Protein AF-R9KNW8-F1 (afdb_monomer)

Mean predicted aligned error: 4.23 Å

pLDDT: mean 93.19, std 7.4, range [57.31, 98.56]

Foldseek 3Di:
DEDALVDCVRPDPVLLVLLVVVVVPDDPVLLCQLLPFDDDDLVSLCVSCCQQQNPPDPNCPVSLVVNLVVQQVYKYWWKAKAFAQDPVCCLVFNFDFCDPVVLLVRVLVRCVVLPDDPVLNVVLSVLLVVLVCVPPVVVVHAGKGKIKRDPVQCDDPPDHGSVQNQQFHSGPSSCVSDVPPPVVSGVSRRVHGFIKMWTFMDRLNQFDPVCSSVQSVLVSSQSSCCPSPVHHRRRIDMGIGSDGGGSVGGDDIGGDDDDDDD

Secondary structure (DSSP, 8-state):
-EE-TTSGGGS-HHHHHHHHHHHTTS-HHHHHHHHTS--SSHHHHHHHHHHHH-TT-GGGHHHHHHHHHHHTT-EEEEEEEEEES-THHHHHH-B----HHHHHHHHHHHHHHHT--HHHHHHHHHHHHHHHIIIIITTTPPP-EEEES-GGGSS-TTS--GGGGGSSTTHHHHHHHHTTT-HHHHHHHHHSSEEEEEEEEEEGGGB-HHHHHHHHHHHHHHHHIIIII--------EEEESSPBPGGGEEEEEE--S----

Radius of gyration: 20.91 Å; Cα contacts (8 Å, |Δi|>4): 410; chains: 1; bounding box: 49×33×59 Å

Solvent-accessible surface area (backbone atoms only — not comparable to full-atom values): 14300 Å² total; per-residue (Å²): 89,69,28,36,60,86,44,66,87,41,53,55,67,66,59,53,46,57,50,52,60,49,62,73,66,53,53,70,69,57,52,48,60,38,54,70,54,82,75,88,49,72,64,43,49,46,64,49,40,34,95,65,58,30,68,93,37,81,88,26,47,74,57,46,54,54,50,48,63,62,44,46,73,24,29,34,41,34,35,33,52,31,26,38,80,55,72,60,56,41,68,74,62,19,48,70,31,51,40,64,72,63,42,51,50,56,43,49,56,49,40,56,73,74,63,53,51,75,65,58,46,52,51,50,53,54,41,29,50,52,41,44,40,58,61,24,64,75,62,75,43,76,44,48,33,66,37,31,41,44,78,77,50,37,67,40,90,94,50,90,35,45,46,64,28,33,42,23,43,64,32,69,48,39,43,74,42,19,50,89,80,35,45,83,72,29,50,62,34,43,77,46,57,48,32,30,32,40,33,29,53,44,52,48,63,54,41,42,75,90,48,50,50,60,51,49,39,32,55,50,43,28,52,45,22,45,72,65,65,71,40,92,50,84,53,70,51,71,54,41,20,73,54,64,43,55,34,91,33,57,73,46,80,44,80,48,85,73,84,76,87,129

Sequence (262 aa):
MLIDVADLRTIPNEIESIILANFSKLPKEIVNKIKNNNICYKNDVRCAIEDYYGPFSYLSEQFYKRLVFGMESHELVLYHATKMLSKSQVLEQGLKTNEWEAYSSLLIESLDSIGFDVQGKGEIMRLVEKEYKRKYSVASRKAQLCFFSDMGQIDQEGSAGCEQFCENIGGEIARWALKDSHPELYVPLKNKGEAFVVKFRMPFADVVDFDKETILYQFVSHYAAKYFFNFKYDIQFTSMTESDVPKENILELIPYTKEVNY

Structure (mmCIF, N/CA/C/O backbone):
data_AF-R9KNW8-F1
#
_entry.id   AF-R9KNW8-F1
#
loop_
_atom_site.group_PDB
_atom_site.id
_atom_site.type_symbol
_atom_site.label_atom_id
_atom_site.label_alt_id
_atom_site.label_comp_id
_atom_site.label_asym_id
_atom_site.label_entity_id
_atom_site.label_seq_id
_atom_site.pdbx_PDB_ins_code
_atom_site.Cartn_x
_atom_site.Cartn_y
_atom_site.Cartn_z
_atom_site.occupancy
_atom_site.B_iso_or_equiv
_atom_site.auth_seq_id
_atom_site.auth_comp_id
_atom_site.auth_asym_id
_atom_site.auth_atom_id
_atom_site.pdbx_PDB_model_num
ATOM 1 N N . MET A 1 1 ? -4.679 10.886 -14.845 1.00 88.50 1 MET A N 1
ATOM 2 C CA . MET A 1 1 ? -5.342 9.645 -15.328 1.00 88.50 1 MET A CA 1
ATOM 3 C C . MET A 1 1 ? -5.348 8.633 -14.186 1.00 88.50 1 MET A C 1
ATOM 5 O O . MET A 1 1 ? -4.508 8.776 -13.309 1.00 88.50 1 MET A O 1
ATOM 9 N N . LEU A 1 2 ? -6.277 7.672 -14.150 1.00 96.81 2 LEU A N 1
ATOM 10 C CA . LEU A 1 2 ? -6.316 6.646 -13.098 1.00 96.81 2 LEU A CA 1
ATOM 11 C C . LEU A 1 2 ? -5.530 5.403 -13.539 1.00 96.81 2 LEU A C 1
ATOM 13 O O . LEU A 1 2 ? -5.836 4.838 -14.587 1.00 96.81 2 LEU A O 1
ATOM 17 N N . ILE A 1 3 ? -4.542 5.000 -12.744 1.00 97.88 3 ILE A N 1
ATOM 18 C CA . ILE A 1 3 ? -3.655 3.860 -12.988 1.00 97.88 3 ILE A CA 1
ATOM 19 C C . ILE A 1 3 ? -4.069 2.706 -12.078 1.00 97.88 3 ILE A C 1
ATOM 21 O O . ILE A 1 3 ? -4.031 2.833 -10.858 1.00 97.88 3 ILE A O 1
ATOM 25 N N . ASP A 1 4 ? -4.408 1.566 -12.665 1.00 96.62 4 ASP A N 1
ATOM 26 C CA . ASP A 1 4 ? -4.601 0.292 -11.975 1.00 96.62 4 ASP A CA 1
ATOM 27 C C . ASP A 1 4 ? -3.483 -0.659 -12.411 1.00 96.62 4 ASP A C 1
ATOM 29 O O . ASP A 1 4 ? -3.418 -1.062 -13.571 1.00 96.62 4 ASP A O 1
ATOM 33 N N . VAL A 1 5 ? -2.570 -1.013 -11.504 1.00 94.50 5 VAL A N 1
ATOM 34 C CA . VAL A 1 5 ? -1.410 -1.849 -11.859 1.00 94.50 5 VAL A CA 1
ATOM 35 C C . VAL A 1 5 ? -1.783 -3.298 -12.184 1.00 94.50 5 VAL A C 1
ATOM 37 O O . VAL A 1 5 ? -0.974 -4.003 -12.790 1.00 94.50 5 VAL A O 1
ATOM 40 N N . ALA A 1 6 ? -3.009 -3.726 -11.859 1.00 91.75 6 ALA A N 1
ATOM 41 C CA . ALA A 1 6 ? -3.563 -4.993 -12.327 1.00 91.75 6 ALA A CA 1
ATOM 42 C C . ALA A 1 6 ? -3.996 -4.932 -13.807 1.00 91.75 6 ALA A C 1
ATOM 44 O O . ALA A 1 6 ? -4.029 -5.961 -14.485 1.00 91.75 6 ALA A O 1
ATOM 45 N N . ASP A 1 7 ? -4.277 -3.736 -14.341 1.00 94.69 7 ASP A N 1
ATOM 46 C CA . ASP A 1 7 ? -4.529 -3.489 -15.763 1.00 94.69 7 ASP A CA 1
ATOM 47 C C . ASP A 1 7 ? -3.459 -2.566 -16.358 1.00 94.69 7 ASP A C 1
ATOM 49 O O . ASP A 1 7 ? -3.614 -1.346 -16.445 1.00 94.69 7 ASP A O 1
ATOM 53 N N . LEU A 1 8 ? -2.381 -3.172 -16.856 1.00 92.44 8 LEU A N 1
ATOM 54 C CA . LEU A 1 8 ? -1.224 -2.467 -17.417 1.00 92.44 8 LEU A CA 1
ATOM 55 C C . LEU A 1 8 ? -1.569 -1.491 -18.557 1.00 92.44 8 LEU A C 1
ATOM 57 O O . LEU A 1 8 ? -0.786 -0.588 -18.835 1.00 92.44 8 LEU A O 1
ATOM 61 N N . ARG A 1 9 ? -2.734 -1.632 -19.211 1.00 94.75 9 ARG A N 1
ATOM 62 C CA . ARG A 1 9 ? -3.198 -0.701 -20.259 1.00 94.75 9 ARG A CA 1
ATOM 63 C C . ARG A 1 9 ? -3.553 0.679 -19.703 1.00 94.75 9 ARG A C 1
ATOM 65 O O . ARG A 1 9 ? -3.671 1.627 -20.471 1.00 94.75 9 ARG A O 1
ATOM 72 N N . THR A 1 10 ? -3.755 0.781 -18.391 1.00 96.62 10 THR A N 1
ATOM 73 C CA . THR A 1 10 ? -4.031 2.041 -17.691 1.00 96.62 10 THR A CA 1
ATOM 74 C C . THR A 1 10 ? -2.761 2.836 -17.384 1.00 96.62 10 THR A C 1
ATOM 76 O O . THR A 1 10 ? -2.853 4.014 -17.038 1.00 96.62 10 THR A O 1
ATOM 79 N N . ILE A 1 11 ? -1.572 2.234 -17.530 1.00 96.19 11 ILE A N 1
ATOM 80 C CA . ILE A 1 11 ? -0.304 2.939 -17.328 1.00 96.19 11 ILE A CA 1
ATOM 81 C C . ILE A 1 11 ? -0.117 3.948 -18.475 1.00 96.19 11 ILE A C 1
ATOM 83 O O . ILE A 1 11 ? -0.164 3.559 -19.643 1.00 96.19 11 ILE A O 1
ATOM 87 N N . PRO A 1 12 ? 0.109 5.243 -18.182 1.00 94.94 12 PRO A N 1
ATOM 88 C CA . PRO A 1 12 ? 0.280 6.251 -19.215 1.00 94.94 12 PRO A CA 1
ATOM 89 C C . PRO A 1 12 ? 1.477 5.954 -20.121 1.00 94.94 12 PRO A C 1
ATOM 91 O O . PRO A 1 12 ? 2.587 5.710 -19.643 1.00 94.94 12 PRO A O 1
ATOM 94 N N . ASN A 1 13 ? 1.276 6.104 -21.434 1.00 94.44 13 ASN A N 1
ATOM 95 C CA . ASN A 1 13 ? 2.338 5.954 -22.435 1.00 94.44 13 ASN A CA 1
ATOM 96 C C . ASN A 1 13 ? 3.549 6.857 -22.158 1.00 94.44 13 ASN A C 1
ATOM 98 O O . ASN A 1 13 ? 4.666 6.511 -22.535 1.00 94.44 13 ASN A O 1
ATOM 102 N N . GLU A 1 14 ? 3.358 8.021 -21.526 1.00 94.19 14 GLU A N 1
ATOM 103 C CA . GLU A 1 14 ? 4.473 8.906 -21.175 1.00 94.19 14 GLU A CA 1
ATOM 104 C C . GLU A 1 14 ? 5.422 8.255 -20.157 1.00 94.19 14 GLU A C 1
ATOM 106 O O . GLU A 1 14 ? 6.635 8.395 -20.286 1.00 94.19 14 GLU A O 1
ATOM 111 N N . ILE A 1 15 ? 4.891 7.483 -19.202 1.00 96.31 15 ILE A N 1
ATOM 112 C CA . ILE A 1 15 ? 5.673 6.801 -18.166 1.00 96.31 15 ILE A CA 1
ATOM 113 C C . ILE A 1 15 ? 6.487 5.679 -18.798 1.00 96.31 15 ILE A C 1
ATOM 115 O O . ILE A 1 15 ? 7.703 5.622 -18.614 1.00 96.31 15 ILE A O 1
ATOM 119 N N . GLU A 1 16 ? 5.844 4.847 -19.625 1.00 96.00 16 GLU A N 1
ATOM 120 C CA . GLU A 1 16 ? 6.538 3.838 -20.433 1.00 96.00 16 GLU A CA 1
ATOM 121 C C . GLU A 1 16 ? 7.629 4.490 -21.294 1.00 96.00 16 GLU A C 1
ATOM 123 O O . GLU A 1 16 ? 8.775 4.042 -21.301 1.00 96.00 16 GLU A O 1
ATOM 128 N N . SER A 1 17 ? 7.311 5.600 -21.964 1.00 96.44 17 SER A N 1
ATOM 129 C CA . SER A 1 17 ? 8.245 6.301 -22.848 1.00 96.44 17 SER A CA 1
ATOM 130 C C . SER A 1 17 ? 9.466 6.840 -22.103 1.00 96.44 17 SER A C 1
ATOM 132 O O . SER A 1 17 ? 10.580 6.717 -22.610 1.00 96.44 17 SER A O 1
ATOM 134 N N . ILE A 1 18 ? 9.296 7.410 -20.902 1.00 95.94 18 ILE A N 1
ATOM 135 C CA . ILE A 1 18 ? 10.419 7.886 -20.078 1.00 95.94 18 ILE A CA 1
ATOM 136 C C . ILE A 1 18 ? 11.346 6.718 -19.720 1.00 95.94 18 ILE A C 1
ATOM 138 O O . ILE A 1 18 ? 12.569 6.857 -19.826 1.00 95.94 18 ILE A O 1
ATOM 142 N N . ILE A 1 19 ? 10.778 5.571 -19.335 1.00 97.69 19 ILE A N 1
ATOM 143 C CA . ILE A 1 19 ? 11.533 4.375 -18.939 1.00 97.69 19 ILE A CA 1
ATOM 144 C C . ILE A 1 19 ? 12.281 3.783 -20.139 1.00 97.69 19 ILE A C 1
ATOM 146 O O . ILE A 1 19 ? 13.506 3.644 -20.103 1.00 97.69 19 ILE A O 1
ATOM 150 N N . LEU A 1 20 ? 11.579 3.501 -21.238 1.00 97.56 20 LEU A N 1
ATOM 151 C CA . LEU A 1 20 ? 12.172 2.882 -22.426 1.00 97.56 20 LEU A CA 1
ATOM 152 C C . LEU A 1 20 ? 13.220 3.783 -23.091 1.00 97.56 20 LEU A C 1
ATOM 154 O O . LEU A 1 20 ? 14.266 3.294 -23.522 1.00 97.56 20 LEU A O 1
ATOM 158 N N . ALA A 1 21 ? 12.997 5.102 -23.122 1.00 96.31 21 ALA A N 1
ATOM 159 C CA . ALA A 1 21 ? 13.983 6.055 -23.630 1.00 96.31 21 ALA A CA 1
ATOM 160 C C . ALA A 1 21 ? 15.244 6.134 -22.756 1.00 96.31 21 ALA A C 1
ATOM 162 O O . ALA A 1 21 ? 16.286 6.600 -23.224 1.00 96.31 21 ALA A O 1
ATOM 163 N N . ASN A 1 22 ? 15.166 5.730 -21.484 1.00 95.38 22 ASN A N 1
ATOM 164 C CA . ASN A 1 22 ? 16.342 5.597 -20.634 1.00 95.38 22 ASN A CA 1
ATOM 165 C C . ASN A 1 22 ? 17.089 4.291 -20.944 1.00 95.38 22 ASN A C 1
ATOM 167 O O . ASN A 1 22 ? 18.290 4.332 -21.207 1.00 95.38 22 ASN A O 1
ATOM 171 N N . PHE A 1 23 ? 16.376 3.165 -21.049 1.00 96.62 23 PHE A N 1
ATOM 172 C CA . PHE A 1 23 ? 16.968 1.875 -21.428 1.00 96.62 23 PHE A CA 1
ATOM 173 C C . PHE A 1 23 ? 17.693 1.929 -22.773 1.00 96.62 23 PHE A C 1
ATOM 175 O O . PHE A 1 23 ? 18.787 1.383 -22.913 1.00 96.62 23 PHE A O 1
ATOM 182 N N . SER A 1 24 ? 17.129 2.627 -23.763 1.00 96.12 24 SER A N 1
ATOM 183 C CA . SER A 1 24 ? 17.734 2.754 -25.093 1.00 96.12 24 SER A CA 1
ATOM 184 C C . SER A 1 24 ? 19.037 3.562 -25.109 1.00 96.12 24 SER A C 1
ATOM 186 O O . SER A 1 24 ? 19.773 3.504 -26.090 1.00 96.12 24 SER A O 1
ATOM 188 N N . LYS A 1 25 ? 19.316 4.344 -24.058 1.00 94.88 25 LYS A N 1
ATOM 189 C CA . LYS A 1 25 ? 20.544 5.146 -23.921 1.00 94.88 25 LYS A CA 1
ATOM 190 C C . LYS A 1 25 ? 21.671 4.397 -23.220 1.00 94.88 25 LYS A C 1
ATOM 192 O O . LYS A 1 25 ? 22.785 4.917 -23.165 1.00 94.88 25 LYS A O 1
ATOM 197 N N . LEU A 1 26 ? 21.406 3.205 -22.684 1.00 94.94 26 LEU A N 1
ATOM 198 C CA . LEU A 1 26 ? 22.432 2.417 -22.019 1.00 94.94 26 LEU A CA 1
ATOM 199 C C . LEU A 1 26 ? 23.546 2.026 -23.005 1.00 94.94 26 LEU A C 1
ATOM 201 O O . LEU A 1 26 ? 23.261 1.544 -24.106 1.00 94.94 26 LEU A O 1
ATOM 205 N N . PRO A 1 27 ? 24.823 2.163 -22.607 1.00 96.00 27 PRO A N 1
ATOM 206 C CA . PRO A 1 27 ? 25.943 1.600 -23.343 1.00 96.00 27 PRO A CA 1
ATOM 207 C C . PRO A 1 27 ? 25.747 0.107 -23.618 1.00 96.00 27 PRO A C 1
ATOM 209 O O . PRO A 1 27 ? 25.282 -0.644 -22.758 1.00 96.00 27 PRO A O 1
ATOM 212 N N . LYS A 1 28 ? 26.182 -0.350 -24.797 1.00 97.00 28 LYS A N 1
ATOM 213 C CA . LYS A 1 28 ? 26.069 -1.758 -25.220 1.00 97.00 28 LYS A CA 1
ATOM 214 C C . LYS A 1 28 ? 26.663 -2.733 -24.198 1.00 97.00 28 LYS A C 1
ATOM 216 O O . LYS A 1 28 ? 26.119 -3.811 -23.984 1.00 97.00 28 LYS A O 1
ATOM 221 N N . GLU A 1 29 ? 27.758 -2.347 -23.553 1.00 97.25 29 GLU A N 1
ATOM 222 C CA . GLU A 1 29 ? 28.411 -3.133 -22.503 1.00 97.25 29 GLU A CA 1
ATOM 223 C C . GLU A 1 29 ? 27.499 -3.350 -21.290 1.00 97.25 29 GLU A C 1
ATOM 225 O O . GLU A 1 29 ? 27.408 -4.469 -20.790 1.00 97.25 29 GLU A O 1
ATOM 230 N N . ILE A 1 30 ? 26.777 -2.311 -20.858 1.00 95.62 30 ILE A N 1
ATOM 231 C CA . ILE A 1 30 ? 25.811 -2.394 -19.756 1.00 95.62 30 ILE A CA 1
ATOM 232 C C . ILE A 1 30 ? 24.616 -3.254 -20.167 1.00 95.62 30 ILE A C 1
ATOM 234 O O . ILE A 1 30 ? 24.230 -4.156 -19.429 1.00 95.62 30 ILE A O 1
ATOM 238 N N . VAL A 1 31 ? 24.083 -3.048 -21.375 1.00 97.38 31 VAL A N 1
ATOM 239 C CA . VAL A 1 31 ? 22.983 -3.873 -21.901 1.00 97.38 31 VAL A CA 1
ATOM 240 C C . VAL A 1 31 ? 23.364 -5.354 -21.916 1.00 97.38 31 VAL A C 1
ATOM 242 O O . VAL A 1 31 ? 22.564 -6.192 -21.507 1.00 97.38 31 VAL A O 1
ATOM 245 N N . ASN A 1 32 ? 24.585 -5.686 -22.341 1.00 97.25 32 ASN A N 1
ATOM 246 C CA . ASN A 1 32 ? 25.076 -7.063 -22.328 1.00 97.25 32 ASN A CA 1
ATOM 247 C C . ASN A 1 32 ? 25.199 -7.612 -20.900 1.00 97.25 32 ASN A C 1
ATOM 249 O O . ASN A 1 32 ? 24.790 -8.743 -20.661 1.00 97.25 32 ASN A O 1
ATOM 253 N N . LYS A 1 33 ? 25.715 -6.823 -19.945 1.00 96.75 33 LYS A N 1
ATOM 254 C CA . LYS A 1 33 ? 25.779 -7.230 -18.531 1.00 96.75 33 LYS A CA 1
ATOM 255 C C . LYS A 1 33 ? 24.395 -7.556 -17.975 1.00 96.75 33 LYS A C 1
ATOM 257 O O . LYS A 1 33 ? 24.237 -8.614 -17.382 1.00 96.75 33 LYS A O 1
ATOM 262 N N . ILE A 1 34 ? 23.402 -6.698 -18.223 1.00 97.12 34 ILE A N 1
ATOM 263 C CA . ILE A 1 34 ? 22.014 -6.924 -17.796 1.00 97.12 34 ILE A CA 1
ATOM 264 C C . ILE A 1 34 ? 21.478 -8.213 -18.433 1.00 97.12 34 ILE A C 1
ATOM 266 O O . ILE A 1 34 ? 21.071 -9.121 -17.714 1.00 97.12 34 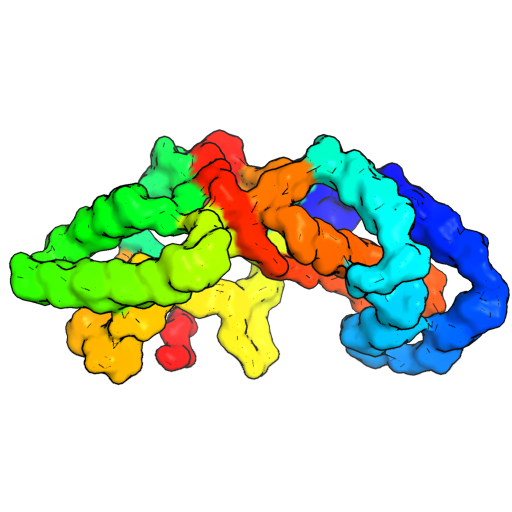ILE A O 1
ATOM 270 N N . LYS A 1 35 ? 21.547 -8.337 -19.766 1.00 97.06 35 LYS A N 1
ATOM 271 C CA . LYS A 1 35 ? 20.980 -9.471 -20.523 1.00 97.06 35 LYS A CA 1
ATOM 272 C C . LYS A 1 35 ? 21.636 -10.826 -20.248 1.00 97.06 35 LYS A C 1
ATOM 274 O O . LYS A 1 35 ? 21.006 -11.846 -20.500 1.00 97.06 35 LYS A O 1
ATOM 279 N N . ASN A 1 36 ? 22.874 -10.850 -19.757 1.00 96.69 36 ASN A N 1
ATOM 280 C CA . ASN A 1 36 ? 23.581 -12.091 -19.431 1.00 96.69 36 ASN A CA 1
ATOM 281 C C . ASN A 1 36 ? 23.119 -12.729 -18.108 1.00 96.69 36 ASN A C 1
ATOM 283 O O . ASN A 1 36 ? 23.564 -13.831 -17.788 1.00 96.69 36 ASN A O 1
ATOM 287 N N . ASN A 1 37 ? 22.252 -12.065 -17.337 1.00 96.88 37 ASN A N 1
ATOM 288 C CA . ASN A 1 37 ? 21.644 -12.661 -16.150 1.00 96.88 37 ASN A CA 1
ATOM 289 C C . ASN A 1 37 ? 20.612 -13.725 -16.544 1.00 96.88 37 ASN A C 1
ATOM 291 O O . ASN A 1 37 ? 19.822 -13.530 -17.468 1.00 96.88 37 ASN A O 1
ATOM 295 N N . ASN A 1 38 ? 20.599 -14.839 -15.813 1.00 95.00 38 ASN A N 1
ATOM 296 C CA . ASN A 1 38 ? 19.571 -15.862 -15.956 1.00 95.00 38 ASN A CA 1
ATOM 297 C C . ASN A 1 38 ? 18.380 -15.515 -15.055 1.00 95.00 38 ASN A C 1
ATOM 299 O O . ASN A 1 38 ? 18.541 -15.455 -13.838 1.00 95.00 38 ASN A O 1
ATOM 303 N N . ILE A 1 39 ? 17.210 -15.280 -15.648 1.00 97.31 39 ILE A N 1
ATOM 304 C CA . ILE A 1 39 ? 16.018 -14.825 -14.925 1.00 97.31 39 ILE A CA 1
ATOM 305 C C . ILE A 1 39 ? 15.062 -15.997 -14.711 1.00 97.31 39 ILE A C 1
ATOM 307 O O . ILE A 1 39 ? 14.469 -16.502 -15.664 1.00 97.31 39 ILE A O 1
ATOM 311 N N . CYS A 1 40 ? 14.878 -16.387 -13.451 1.00 95.19 40 CYS A N 1
ATOM 312 C CA . CYS A 1 40 ? 13.914 -17.403 -13.030 1.00 95.19 40 CYS A CA 1
ATOM 313 C C . CYS A 1 40 ? 12.783 -16.792 -12.188 1.00 95.19 40 CYS A C 1
ATOM 315 O O . CYS A 1 40 ? 11.636 -17.230 -12.270 1.00 95.19 40 CYS A O 1
ATOM 317 N N . TYR A 1 41 ? 13.096 -15.762 -11.402 1.00 94.31 41 TYR A N 1
ATOM 318 C CA . TYR A 1 41 ? 12.204 -15.120 -10.445 1.00 94.31 41 TYR A CA 1
ATOM 319 C C . TYR A 1 41 ? 12.178 -13.599 -10.632 1.00 94.31 41 TYR A C 1
ATOM 321 O O . TYR A 1 41 ? 13.113 -12.997 -11.158 1.00 94.31 41 TYR A O 1
ATOM 329 N N . LYS A 1 42 ? 11.126 -12.939 -10.123 1.00 92.19 42 LYS A N 1
ATOM 330 C CA . LYS A 1 42 ? 11.012 -11.466 -10.143 1.00 92.19 42 LYS A CA 1
ATOM 331 C C . LYS A 1 42 ? 12.233 -10.786 -9.507 1.00 92.19 42 LYS A C 1
ATOM 333 O O . LYS A 1 42 ? 12.701 -9.767 -10.006 1.00 92.19 42 LYS A O 1
ATOM 338 N N . ASN A 1 43 ? 12.774 -11.365 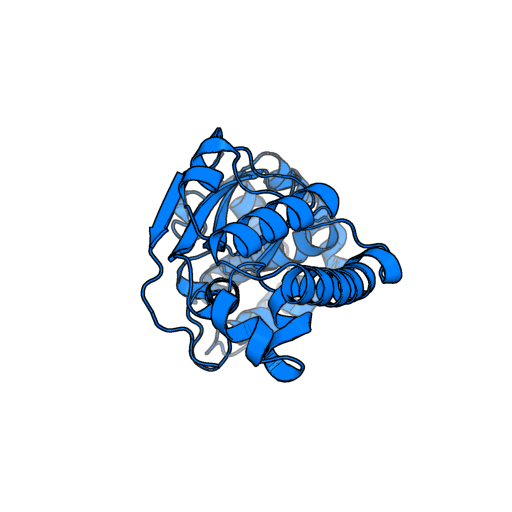-8.433 1.00 93.50 43 ASN A N 1
ATOM 339 C CA . ASN A 1 43 ? 13.938 -10.801 -7.755 1.00 93.50 43 ASN A CA 1
ATOM 340 C C . ASN A 1 43 ? 15.201 -10.804 -8.634 1.00 93.50 43 ASN A C 1
ATOM 342 O O . ASN A 1 43 ? 15.996 -9.878 -8.532 1.00 93.50 43 ASN A O 1
ATOM 346 N N . ASP A 1 44 ? 15.343 -11.764 -9.554 1.00 96.94 44 ASP A N 1
ATOM 347 C CA . ASP A 1 44 ? 16.492 -11.824 -10.466 1.00 96.94 44 ASP A CA 1
ATOM 348 C C . ASP A 1 44 ? 16.508 -10.619 -11.415 1.00 96.94 44 ASP A C 1
ATOM 350 O O . ASP A 1 44 ? 17.569 -10.067 -11.699 1.00 96.94 44 ASP A O 1
ATOM 354 N N . VAL A 1 45 ? 15.329 -10.157 -11.860 1.00 97.50 45 VAL A N 1
ATOM 355 C CA . VAL A 1 45 ? 15.214 -8.933 -12.673 1.00 97.50 45 VAL A CA 1
ATOM 356 C C . VAL A 1 45 ? 15.724 -7.731 -11.888 1.00 97.50 45 VAL A C 1
ATOM 358 O O . VAL A 1 45 ? 16.503 -6.947 -12.424 1.00 97.50 45 VAL A O 1
ATOM 361 N N . ARG A 1 46 ? 15.305 -7.597 -10.622 1.00 95.19 46 ARG A N 1
ATOM 362 C CA . ARG A 1 46 ? 15.733 -6.495 -9.752 1.00 95.19 46 ARG A CA 1
ATOM 363 C C . ARG A 1 46 ? 17.243 -6.527 -9.553 1.00 95.19 46 ARG A C 1
ATOM 365 O O . ARG A 1 46 ? 17.884 -5.516 -9.803 1.00 95.19 46 ARG A O 1
ATOM 372 N N . CYS A 1 47 ? 17.815 -7.678 -9.205 1.00 95.00 47 CYS A N 1
ATOM 373 C CA . CYS A 1 47 ? 19.264 -7.825 -9.060 1.00 95.00 47 CYS A CA 1
ATOM 374 C C . CYS A 1 47 ? 20.017 -7.485 -10.356 1.00 95.00 47 CYS A C 1
ATOM 376 O O . CYS A 1 47 ? 21.055 -6.834 -10.312 1.00 95.00 47 CYS A O 1
ATOM 378 N N . ALA A 1 48 ? 19.484 -7.866 -11.521 1.00 96.75 48 ALA A N 1
ATOM 379 C CA . ALA A 1 48 ? 20.130 -7.597 -12.803 1.00 96.75 48 ALA A CA 1
ATOM 380 C C . ALA A 1 48 ? 20.206 -6.100 -13.158 1.00 96.75 48 ALA A C 1
ATOM 382 O O . ALA A 1 48 ? 21.088 -5.705 -13.925 1.00 96.75 48 ALA A O 1
ATOM 383 N N . ILE A 1 49 ? 19.285 -5.275 -12.645 1.00 95.50 49 ILE A N 1
ATOM 384 C CA . ILE A 1 49 ? 19.198 -3.843 -12.973 1.00 95.50 49 ILE A CA 1
ATOM 385 C C . ILE A 1 49 ? 19.575 -2.910 -11.817 1.00 95.50 49 ILE A C 1
ATOM 387 O O . ILE A 1 49 ? 19.685 -1.705 -12.043 1.00 95.50 49 ILE A O 1
ATOM 391 N N . GLU A 1 50 ? 19.772 -3.437 -10.608 1.00 93.25 50 GLU A N 1
ATOM 392 C CA . GLU A 1 50 ? 19.943 -2.670 -9.367 1.00 93.25 50 GLU A CA 1
ATOM 393 C C . GLU A 1 50 ? 21.102 -1.671 -9.433 1.00 93.25 50 GLU A C 1
ATOM 395 O O . GLU A 1 50 ? 20.919 -0.503 -9.100 1.00 93.25 50 GLU A O 1
ATOM 400 N N . ASP A 1 51 ? 22.252 -2.069 -9.978 1.00 91.00 51 ASP A N 1
ATOM 401 C CA . ASP A 1 51 ? 23.419 -1.180 -10.102 1.00 91.00 51 ASP A CA 1
ATOM 402 C C . ASP A 1 51 ? 23.157 0.067 -10.973 1.00 91.00 51 ASP A C 1
ATOM 404 O O . ASP A 1 51 ? 23.862 1.073 -10.868 1.00 91.00 51 ASP A O 1
ATOM 408 N N . TYR A 1 52 ? 22.149 0.017 -11.849 1.00 91.62 52 TYR A N 1
ATOM 409 C CA . TYR A 1 52 ? 21.854 1.063 -12.836 1.00 91.62 52 TYR A CA 1
ATOM 410 C C . TYR A 1 52 ? 20.562 1.826 -12.530 1.00 91.62 52 TYR A C 1
ATOM 412 O O . TYR A 1 52 ? 20.450 3.009 -12.853 1.00 91.62 52 TYR A O 1
ATOM 420 N N . TYR A 1 53 ? 19.587 1.137 -11.939 1.00 94.12 53 TYR A N 1
ATOM 421 C CA . TYR A 1 53 ? 18.229 1.630 -11.724 1.00 94.12 53 TYR A CA 1
ATOM 422 C C . TYR A 1 53 ? 17.735 1.448 -10.292 1.00 94.12 53 TYR A C 1
ATOM 424 O O . TYR A 1 53 ? 16.592 1.803 -10.017 1.00 94.12 53 TYR A O 1
ATOM 432 N N . GLY A 1 54 ? 18.542 0.901 -9.385 1.00 89.25 54 GLY A N 1
ATOM 433 C CA . GLY A 1 54 ? 18.173 0.774 -7.982 1.00 89.25 54 GLY A CA 1
ATOM 434 C C . GLY A 1 54 ? 17.783 2.134 -7.390 1.00 89.25 54 GLY A C 1
ATOM 435 O O . GLY A 1 54 ? 18.420 3.146 -7.708 1.00 89.25 54 GLY A O 1
ATOM 436 N N . PRO A 1 55 ? 16.730 2.188 -6.555 1.00 76.75 55 PRO A N 1
ATOM 437 C CA . PRO A 1 55 ? 16.341 3.424 -5.887 1.00 76.75 55 PRO A CA 1
ATOM 438 C C . PRO A 1 55 ? 17.514 3.922 -5.031 1.00 76.75 55 PRO A C 1
ATOM 440 O O . PRO A 1 55 ? 18.314 3.121 -4.543 1.00 76.75 55 PRO A O 1
ATOM 443 N N . PHE A 1 56 ? 17.644 5.240 -4.867 1.00 70.25 56 PHE A N 1
ATOM 444 C CA . PHE A 1 56 ? 18.739 5.874 -4.109 1.00 70.25 56 PHE A CA 1
ATOM 445 C C . PHE A 1 56 ? 20.148 5.779 -4.729 1.00 70.25 56 PHE A C 1
ATOM 447 O O . PHE A 1 56 ? 21.115 6.258 -4.129 1.00 70.25 56 PHE A O 1
ATOM 454 N N . SER A 1 57 ? 20.298 5.234 -5.941 1.00 74.31 57 SER A N 1
ATOM 455 C CA . SER A 1 57 ? 21.545 5.378 -6.698 1.00 74.31 57 SER A CA 1
ATOM 456 C C . SER A 1 57 ? 21.671 6.800 -7.251 1.00 74.31 57 SER A C 1
ATOM 458 O O . SER A 1 57 ? 20.789 7.293 -7.960 1.00 74.31 57 SER A O 1
ATOM 460 N N . TYR A 1 58 ? 22.810 7.454 -6.995 1.00 72.75 58 TYR A N 1
ATOM 461 C CA . TYR A 1 58 ? 23.128 8.766 -7.579 1.00 72.75 58 TYR A CA 1
ATOM 462 C C . TYR A 1 58 ? 23.050 8.747 -9.118 1.00 72.75 58 TYR A C 1
ATOM 464 O O . TYR A 1 58 ? 22.688 9.740 -9.746 1.00 72.75 58 TYR A O 1
ATOM 472 N N . LEU A 1 59 ? 23.330 7.593 -9.737 1.00 73.81 59 LEU A N 1
ATOM 473 C CA . LEU A 1 59 ? 23.286 7.420 -11.191 1.00 73.81 59 LEU A CA 1
ATOM 474 C C . LEU A 1 59 ? 21.865 7.537 -11.764 1.00 73.81 59 LEU A C 1
ATOM 476 O O . LEU A 1 59 ? 21.705 7.922 -12.923 1.00 73.81 59 LEU A O 1
ATOM 480 N N . SER A 1 60 ? 20.837 7.243 -10.963 1.00 83.56 60 SER A N 1
ATOM 481 C CA . SER A 1 60 ? 19.432 7.261 -11.375 1.00 83.56 60 SER A CA 1
ATOM 482 C C . SER A 1 60 ? 18.634 8.448 -10.829 1.00 83.56 60 SER A C 1
ATOM 484 O O . SER A 1 60 ? 17.461 8.581 -11.169 1.00 83.56 60 SER A O 1
ATOM 486 N N . GLU A 1 61 ? 19.239 9.352 -10.051 1.00 87.12 61 GLU A N 1
ATOM 487 C CA . GLU A 1 61 ? 18.530 10.465 -9.394 1.00 87.12 61 GLU A CA 1
ATOM 488 C C . GLU A 1 61 ? 17.744 11.333 -10.398 1.00 87.12 61 GLU A C 1
ATOM 490 O O . GLU A 1 61 ? 16.547 11.572 -10.249 1.00 87.12 61 GLU A O 1
ATOM 495 N N . GLN A 1 62 ? 18.389 11.773 -11.484 1.00 90.44 62 GLN A N 1
ATOM 496 C CA . GLN A 1 62 ? 17.731 12.596 -12.512 1.00 90.44 62 GLN A CA 1
ATOM 497 C C . GLN A 1 62 ? 16.664 11.824 -13.296 1.00 90.44 62 GLN A C 1
ATOM 499 O O . GLN A 1 62 ? 15.707 12.411 -13.801 1.00 90.44 62 GLN A O 1
ATOM 504 N N . PHE A 1 63 ? 16.826 10.508 -13.422 1.00 94.06 63 PHE A N 1
ATOM 505 C CA . PHE A 1 63 ? 15.836 9.649 -14.056 1.00 94.06 63 PHE A CA 1
ATOM 506 C C . PHE A 1 63 ? 14.578 9.545 -13.190 1.00 94.06 63 PHE A C 1
ATOM 508 O O . PHE A 1 63 ? 13.481 9.797 -13.692 1.00 94.06 63 PHE A O 1
ATOM 515 N N . TYR A 1 64 ? 14.741 9.284 -11.892 1.00 94.81 64 TYR A N 1
ATOM 516 C CA . TYR A 1 64 ? 13.626 9.202 -10.958 1.00 94.81 64 TYR A CA 1
ATOM 517 C C . TYR A 1 64 ? 12.925 10.541 -10.757 1.00 94.81 64 TYR A C 1
ATOM 519 O O . TYR A 1 64 ? 11.702 10.561 -10.808 1.00 94.81 64 TYR A O 1
ATOM 527 N N . LYS A 1 65 ? 13.638 11.674 -10.691 1.00 93.50 65 LYS A N 1
ATOM 528 C CA . LYS A 1 65 ? 12.997 13.006 -10.666 1.00 93.50 65 LYS A CA 1
ATOM 529 C C . LYS A 1 65 ? 12.035 13.221 -11.835 1.00 93.50 65 LYS A C 1
ATOM 531 O O . LYS A 1 65 ? 10.943 13.750 -11.651 1.00 93.50 65 LYS A O 1
ATOM 536 N N . ARG A 1 66 ? 12.416 12.791 -13.043 1.00 94.75 66 ARG A N 1
ATOM 537 C CA . ARG A 1 66 ? 11.552 12.898 -14.231 1.00 94.75 66 ARG A CA 1
ATOM 538 C C . ARG A 1 66 ? 10.367 11.939 -14.176 1.00 94.75 66 ARG A C 1
ATOM 540 O O . ARG A 1 66 ? 9.284 12.320 -14.609 1.00 94.75 66 ARG A O 1
ATOM 547 N N . LEU A 1 67 ? 10.564 10.723 -13.666 1.00 95.50 67 LEU A N 1
ATOM 548 C CA . LEU A 1 67 ? 9.472 9.765 -13.482 1.00 95.50 67 LEU A CA 1
ATOM 549 C C . LEU A 1 67 ? 8.477 10.222 -12.418 1.00 95.50 67 LEU A C 1
ATOM 551 O O . LEU A 1 67 ? 7.280 10.156 -12.669 1.00 95.50 67 LEU A O 1
ATOM 555 N N . VAL A 1 68 ? 8.959 10.721 -11.278 1.00 95.75 68 VAL A N 1
ATOM 556 C CA . VAL A 1 68 ? 8.128 11.307 -10.218 1.00 95.75 68 VAL A CA 1
ATOM 557 C C . VAL A 1 68 ? 7.290 12.437 -10.798 1.00 95.75 68 VAL A C 1
ATOM 559 O O . VAL A 1 68 ? 6.070 12.374 -10.714 1.00 95.75 68 VAL A O 1
ATOM 562 N N . PHE A 1 69 ? 7.918 13.394 -11.486 1.00 95.06 69 PHE A N 1
ATOM 563 C CA . PHE A 1 69 ? 7.205 14.511 -12.107 1.00 95.06 69 PHE A CA 1
ATOM 564 C C . PHE A 1 69 ? 6.117 14.055 -13.095 1.00 95.06 69 PHE A C 1
ATOM 566 O O . PHE A 1 69 ? 5.021 14.608 -13.106 1.00 95.06 69 PHE A O 1
ATOM 573 N N . GLY A 1 70 ? 6.389 13.031 -13.914 1.00 94.50 70 GLY A N 1
ATOM 574 C CA . GLY A 1 70 ? 5.368 12.453 -14.797 1.00 94.50 70 GLY A CA 1
ATOM 575 C C . GLY A 1 70 ? 4.220 11.803 -14.017 1.00 94.50 70 GLY A C 1
ATOM 576 O O . GLY A 1 70 ? 3.050 11.981 -14.350 1.00 94.50 70 GLY A O 1
ATOM 577 N N . MET A 1 71 ? 4.546 11.087 -12.939 1.00 96.44 71 MET A N 1
ATOM 578 C CA . MET A 1 71 ? 3.582 10.340 -12.130 1.00 96.44 71 MET A CA 1
ATOM 579 C C . MET A 1 71 ? 2.711 11.214 -11.227 1.00 96.44 71 MET A C 1
ATOM 581 O O . MET A 1 71 ? 1.569 10.845 -10.978 1.00 96.44 71 MET A O 1
ATOM 585 N N . GLU A 1 72 ? 3.192 12.378 -10.784 1.00 95.19 72 GLU A N 1
ATOM 586 C CA . GLU A 1 72 ? 2.463 13.299 -9.892 1.00 95.19 72 GLU A CA 1
ATOM 587 C C . GLU A 1 72 ? 1.123 13.789 -10.461 1.00 95.19 72 GLU A C 1
ATOM 589 O O . GLU A 1 72 ? 0.226 14.140 -9.699 1.00 95.19 72 GLU A O 1
ATOM 594 N N . SER A 1 73 ? 0.954 13.771 -11.786 1.00 94.19 73 SER A N 1
ATOM 595 C CA . SER A 1 73 ? -0.303 14.144 -12.451 1.00 94.19 73 SER A CA 1
ATOM 596 C C . SER A 1 73 ? -1.350 13.017 -12.518 1.00 94.19 73 SER A C 1
ATOM 598 O O . SER A 1 73 ? -2.447 13.203 -13.064 1.00 94.19 73 SER A O 1
ATOM 600 N N . HIS A 1 74 ? -1.033 11.838 -11.974 1.00 97.44 74 HIS A N 1
ATOM 601 C CA . HIS A 1 74 ? -1.878 10.646 -12.032 1.00 97.44 74 HIS A CA 1
ATOM 602 C C . HIS A 1 74 ? -2.342 10.185 -10.653 1.00 97.44 74 HIS A C 1
ATOM 604 O O . HIS A 1 74 ? -1.734 10.464 -9.622 1.00 97.44 74 HIS A O 1
ATOM 610 N N . GLU A 1 75 ? -3.447 9.448 -10.659 1.00 98.00 75 GLU A N 1
ATOM 611 C CA . GLU A 1 75 ? -3.988 8.765 -9.490 1.00 98.00 75 GLU A CA 1
ATOM 612 C C . GLU A 1 75 ? -3.729 7.265 -9.616 1.00 98.00 75 GLU A C 1
ATOM 614 O O . GLU A 1 75 ? -3.684 6.722 -10.721 1.00 98.00 75 GLU A O 1
ATOM 619 N N . LEU A 1 76 ? -3.598 6.588 -8.484 1.00 98.12 76 LEU A N 1
ATOM 620 C CA . LEU A 1 76 ? -3.446 5.146 -8.380 1.00 98.12 76 LEU A CA 1
ATOM 621 C C . LEU A 1 76 ? -4.727 4.521 -7.834 1.00 98.12 76 LEU A C 1
ATOM 623 O O . LEU A 1 76 ? -5.334 5.069 -6.917 1.00 98.12 76 LEU A O 1
ATOM 627 N N . VAL A 1 77 ? -5.090 3.351 -8.346 1.00 98.38 77 VAL A N 1
ATOM 628 C CA . VAL A 1 77 ? -5.991 2.408 -7.680 1.00 98.38 77 VAL A CA 1
ATOM 629 C C . VAL A 1 77 ? -5.185 1.636 -6.643 1.00 98.38 77 VAL A C 1
ATOM 631 O O . VAL A 1 77 ? -4.159 1.041 -6.966 1.00 98.38 77 VAL A O 1
ATOM 634 N N . LEU A 1 78 ? -5.648 1.664 -5.398 1.00 98.19 78 LEU A N 1
ATOM 635 C CA . LEU A 1 78 ? -4.969 1.112 -4.233 1.00 98.19 78 LEU A CA 1
ATOM 636 C C . LEU A 1 78 ? -5.961 0.377 -3.331 1.00 98.19 78 LEU A C 1
ATOM 638 O O . LEU A 1 78 ? -7.181 0.518 -3.457 1.00 98.19 78 LEU A O 1
ATOM 642 N N . TYR A 1 79 ? -5.416 -0.394 -2.396 1.00 97.81 79 TYR A N 1
ATOM 643 C CA . TYR A 1 79 ? -6.173 -1.239 -1.488 1.00 97.81 79 TYR A CA 1
ATOM 644 C C . TYR A 1 79 ? -5.713 -1.044 -0.041 1.00 97.81 79 TYR A C 1
ATOM 646 O O . TYR A 1 79 ? -4.520 -0.928 0.236 1.00 97.81 79 TYR A O 1
ATOM 654 N N . HIS A 1 80 ? -6.662 -1.020 0.893 1.00 96.50 80 HIS A N 1
ATOM 655 C CA . HIS A 1 80 ? -6.413 -0.964 2.333 1.00 96.50 80 HIS A CA 1
ATOM 656 C C . HIS A 1 80 ? -7.205 -2.068 3.032 1.00 96.50 80 HIS A C 1
ATOM 658 O O . HIS A 1 80 ? -8.425 -2.131 2.904 1.00 96.50 80 HIS A O 1
ATOM 664 N N . ALA A 1 81 ? -6.523 -2.947 3.759 1.00 95.38 81 ALA A N 1
ATOM 665 C CA . ALA A 1 81 ? -7.149 -4.027 4.515 1.00 95.38 81 ALA A CA 1
ATOM 666 C C . ALA A 1 81 ? -7.447 -3.554 5.942 1.00 95.38 81 ALA A C 1
ATOM 668 O O . ALA A 1 81 ? -6.598 -2.928 6.573 1.00 95.38 81 ALA A O 1
ATOM 669 N N . THR A 1 82 ? -8.652 -3.831 6.442 1.00 95.06 82 THR A N 1
ATOM 670 C CA . THR A 1 82 ? -9.084 -3.380 7.769 1.00 95.06 82 THR A CA 1
ATOM 671 C C . THR A 1 82 ? -10.179 -4.268 8.355 1.00 95.06 82 THR A C 1
ATOM 673 O O . THR A 1 82 ? -10.778 -5.107 7.675 1.00 95.06 82 THR A O 1
ATOM 676 N N . LYS A 1 83 ? -10.460 -4.065 9.643 1.00 95.31 83 LYS A N 1
ATOM 677 C CA . LYS A 1 83 ? -11.565 -4.693 10.359 1.00 95.31 83 LYS A CA 1
ATOM 678 C C . LYS A 1 83 ? -12.276 -3.683 11.241 1.00 95.31 83 LYS A C 1
ATOM 680 O O . LYS A 1 83 ? -11.664 -3.030 12.083 1.00 95.31 83 LYS A O 1
ATOM 685 N N . MET A 1 84 ? -13.584 -3.567 11.044 1.00 94.75 84 MET A N 1
ATOM 686 C CA . MET A 1 84 ? -14.414 -2.557 11.703 1.00 94.75 84 MET A CA 1
ATOM 687 C C . MET A 1 84 ? -15.769 -3.144 12.092 1.00 94.75 84 MET A C 1
ATOM 689 O O . MET A 1 84 ? -16.220 -4.124 11.503 1.00 94.75 84 MET A O 1
ATOM 693 N N . LEU A 1 85 ? -16.445 -2.539 13.072 1.00 93.12 85 LEU A N 1
ATOM 694 C CA . LEU A 1 85 ? -17.806 -2.942 13.451 1.00 93.12 85 LEU A CA 1
ATOM 695 C C . LEU A 1 85 ? -18.843 -2.606 12.378 1.00 93.12 85 LEU A C 1
ATOM 697 O O . LEU A 1 85 ? -19.809 -3.345 12.221 1.00 93.12 85 LEU A O 1
ATOM 701 N N . SER A 1 86 ? -18.641 -1.508 11.646 1.00 90.44 86 SER A N 1
ATOM 702 C CA . SER A 1 86 ? -19.506 -1.113 10.540 1.00 90.44 86 SER A CA 1
ATOM 703 C C . SER A 1 86 ? -18.691 -0.596 9.364 1.00 90.44 86 SER A C 1
ATOM 705 O O . SER A 1 86 ? -17.931 0.364 9.484 1.00 90.44 86 SER A O 1
ATOM 707 N N . LYS A 1 87 ? -18.933 -1.181 8.191 1.00 91.88 87 LYS A N 1
ATOM 708 C CA . LYS A 1 87 ? -18.426 -0.692 6.902 1.00 91.88 87 LY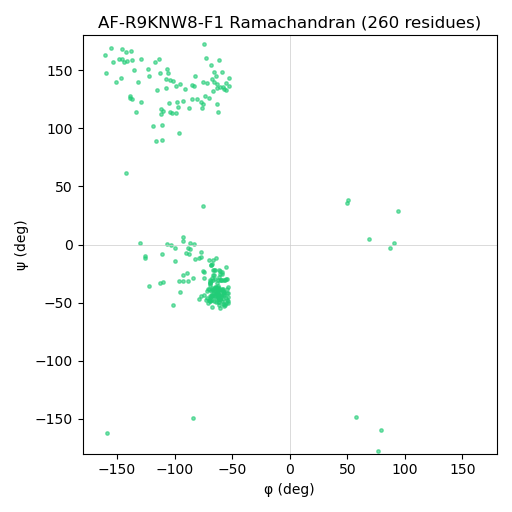S A CA 1
ATOM 709 C C . LYS A 1 87 ? -18.991 0.680 6.523 1.00 91.88 87 LYS A C 1
ATOM 711 O O . LYS A 1 87 ? -18.373 1.384 5.728 1.00 91.88 87 LYS A O 1
ATOM 716 N N . SER A 1 88 ? -20.141 1.076 7.087 1.00 90.06 88 SER A N 1
ATOM 717 C CA . SER A 1 88 ? -20.773 2.368 6.781 1.00 90.06 88 SER A CA 1
ATOM 718 C C . SER A 1 88 ? -19.874 3.549 7.138 1.00 90.06 88 SER A C 1
ATOM 720 O O . SER A 1 88 ? -19.878 4.539 6.418 1.00 90.06 88 SER A O 1
ATOM 722 N N . GLN A 1 89 ? -19.027 3.413 8.166 1.00 89.75 89 GLN A N 1
ATOM 723 C CA . GLN A 1 89 ? -18.075 4.454 8.559 1.00 89.75 89 GLN A CA 1
ATOM 724 C C . GLN A 1 89 ? -17.136 4.830 7.403 1.00 89.75 89 GLN A C 1
ATOM 726 O O . GLN A 1 89 ? -16.926 6.013 7.144 1.00 89.75 89 GLN A O 1
ATOM 731 N N . VAL A 1 90 ? -16.653 3.844 6.639 1.00 94.88 90 VAL A N 1
ATOM 732 C CA . VAL A 1 90 ? -15.799 4.091 5.464 1.00 94.88 90 VAL A CA 1
ATOM 733 C C . VAL A 1 90 ? -16.583 4.764 4.335 1.00 94.88 90 VAL A C 1
ATOM 735 O O . VAL A 1 90 ? -16.075 5.677 3.690 1.00 94.88 90 VAL A O 1
ATOM 738 N N . LEU A 1 91 ? -17.835 4.359 4.110 1.00 93.94 91 LEU A N 1
ATOM 739 C CA . LEU A 1 91 ? -18.689 4.958 3.074 1.00 93.94 91 LEU A CA 1
ATOM 740 C C . LEU A 1 91 ? -19.096 6.402 3.407 1.00 93.94 91 LEU A C 1
ATOM 742 O O . LEU A 1 91 ? -19.293 7.217 2.508 1.00 93.94 91 LEU A O 1
ATOM 746 N N . GLU A 1 92 ? -19.2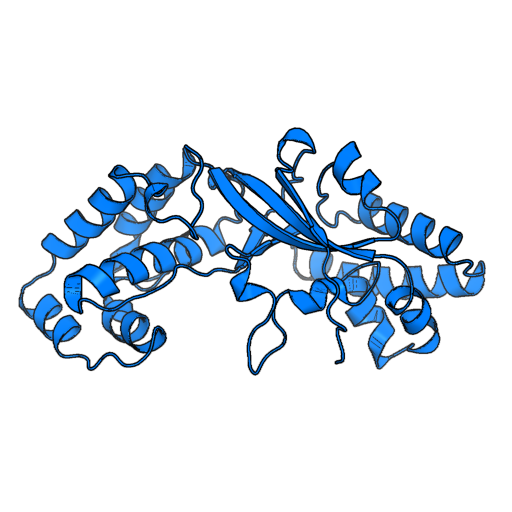35 6.728 4.689 1.00 94.31 92 GLU A N 1
ATOM 747 C CA . GLU A 1 92 ? -19.684 8.041 5.155 1.00 94.31 92 GLU A CA 1
ATOM 748 C C . GLU A 1 92 ? -18.539 9.041 5.331 1.00 94.31 92 GLU A C 1
ATOM 750 O O . GLU A 1 92 ? -18.755 10.242 5.142 1.00 94.31 92 GLU A O 1
ATOM 755 N N . GLN A 1 93 ? -17.343 8.564 5.693 1.00 93.19 93 GLN A N 1
ATOM 756 C CA . GLN A 1 93 ? -16.228 9.410 6.140 1.00 93.19 93 GLN A CA 1
ATOM 757 C C . GLN A 1 93 ? -14.927 9.202 5.350 1.00 93.19 93 GLN A C 1
ATOM 759 O O . GLN A 1 93 ? -14.011 10.019 5.477 1.00 93.19 93 GLN A O 1
ATOM 764 N N . GLY A 1 94 ? -14.846 8.154 4.526 1.00 96.25 94 GLY A N 1
ATOM 765 C CA . GLY A 1 94 ? -13.625 7.751 3.835 1.00 96.25 94 GLY A CA 1
ATOM 766 C C . GLY A 1 94 ? -12.665 6.967 4.735 1.00 96.25 94 GLY A C 1
ATOM 767 O O . GLY A 1 94 ? -13.071 6.398 5.749 1.00 96.25 94 GLY A O 1
ATOM 768 N N . LEU A 1 95 ? -11.385 6.925 4.361 1.00 96.50 95 LEU A N 1
ATOM 769 C CA . LEU A 1 95 ? -10.325 6.362 5.202 1.00 96.50 95 LEU A CA 1
ATOM 770 C C . LEU A 1 95 ? -9.588 7.483 5.922 1.00 96.50 95 LEU A C 1
ATOM 772 O O . LEU A 1 95 ? -9.230 8.496 5.322 1.00 96.50 95 LEU A O 1
ATOM 776 N N . LYS A 1 96 ? -9.330 7.270 7.208 1.00 94.56 96 LYS A N 1
ATOM 777 C CA . LYS A 1 96 ? -8.605 8.211 8.053 1.00 94.56 96 LYS A CA 1
ATOM 778 C C . LYS A 1 96 ? -7.190 7.730 8.294 1.00 94.56 96 LYS A C 1
ATOM 780 O O . LYS A 1 96 ? -6.960 6.537 8.499 1.00 94.56 96 LYS A O 1
ATOM 785 N N . THR A 1 97 ? -6.246 8.663 8.299 1.00 94.25 97 THR A N 1
ATOM 786 C CA . THR A 1 97 ? -4.949 8.401 8.916 1.00 94.25 97 THR A CA 1
ATOM 787 C C . THR A 1 97 ? -5.148 8.119 10.403 1.00 94.25 97 THR A C 1
ATOM 789 O O . THR A 1 97 ? -6.160 8.479 11.008 1.00 94.25 97 THR A O 1
ATOM 792 N N . ASN A 1 98 ? -4.177 7.450 11.018 1.00 92.19 98 ASN A N 1
ATOM 793 C CA . ASN A 1 98 ? -4.265 7.083 12.429 1.00 92.19 98 ASN A CA 1
ATOM 794 C C . ASN A 1 98 ? -4.032 8.268 13.386 1.00 92.19 98 ASN A C 1
ATOM 796 O O . ASN A 1 98 ? -3.453 8.060 14.441 1.00 92.19 98 ASN A O 1
ATOM 800 N N . GLU A 1 99 ? -4.413 9.503 13.047 1.00 94.06 99 GLU A N 1
ATOM 801 C CA . GLU A 1 99 ? -4.231 10.645 13.951 1.00 94.06 99 GLU A CA 1
ATOM 802 C C . GLU A 1 99 ? -4.888 10.368 15.307 1.00 94.06 99 GLU A C 1
ATOM 804 O O . GLU A 1 99 ? -6.021 9.885 15.369 1.00 94.06 99 GLU A O 1
ATOM 809 N N . TRP A 1 100 ? -4.162 10.644 16.398 1.00 94.88 100 TRP A N 1
ATOM 810 C CA . TRP A 1 100 ? -4.493 10.105 17.724 1.00 94.88 100 TRP A CA 1
ATOM 811 C C . TRP A 1 100 ? -5.930 10.400 18.145 1.00 94.88 100 TRP A C 1
ATOM 813 O O . TRP A 1 100 ? -6.624 9.508 18.622 1.00 94.88 100 TRP A O 1
ATOM 823 N N . GLU A 1 101 ? -6.391 11.634 17.960 1.00 93.88 101 GLU A N 1
ATOM 824 C CA . GLU A 1 101 ? -7.736 12.061 18.356 1.00 93.88 101 GLU A CA 1
ATOM 825 C C . GLU A 1 101 ? -8.828 11.284 17.606 1.00 93.88 101 GLU A C 1
ATOM 827 O O . GLU A 1 101 ? -9.759 10.770 18.229 1.00 93.88 101 GLU A O 1
ATOM 832 N N . ALA A 1 102 ? -8.687 11.124 16.288 1.00 92.62 102 ALA A N 1
ATOM 833 C CA . ALA A 1 102 ? -9.630 10.369 15.466 1.00 92.62 102 ALA A CA 1
ATOM 834 C C . ALA A 1 102 ? -9.559 8.860 15.752 1.00 92.62 102 ALA A C 1
ATOM 836 O O . ALA A 1 102 ? -10.582 8.217 15.990 1.00 92.62 102 ALA A O 1
ATOM 837 N N . TYR A 1 103 ? -8.347 8.301 15.787 1.00 95.06 103 TYR A N 1
ATOM 838 C CA . TYR A 1 103 ? -8.114 6.883 16.051 1.00 95.06 103 TYR A CA 1
ATOM 839 C C . TYR A 1 103 ? -8.618 6.467 17.441 1.00 95.06 103 TYR A C 1
ATOM 841 O O . TYR A 1 103 ? -9.323 5.465 17.576 1.00 95.06 103 TYR A O 1
ATOM 849 N N . SER A 1 104 ? -8.295 7.242 18.481 1.00 96.56 104 SER A N 1
ATOM 850 C CA . SER A 1 104 ? -8.696 6.933 19.857 1.00 96.56 104 SER A CA 1
ATOM 851 C C . SER A 1 104 ? -10.206 7.033 20.053 1.00 96.56 104 SER A C 1
ATOM 853 O O . SER A 1 104 ? -10.775 6.174 20.724 1.00 96.56 104 SER A O 1
ATOM 855 N N . SER A 1 105 ? -10.862 8.008 19.419 1.00 94.75 105 SER A N 1
ATOM 856 C CA . SER A 1 105 ? -12.321 8.148 19.454 1.00 94.75 105 SER A CA 1
ATOM 857 C C . SER A 1 105 ? -13.016 6.938 18.818 1.00 94.75 105 SER A C 1
ATOM 859 O O . SER A 1 105 ? -13.858 6.313 19.460 1.00 94.75 105 SER A O 1
ATOM 861 N N . LEU A 1 106 ? -12.597 6.524 17.615 1.00 93.12 106 LEU A N 1
ATOM 862 C CA . LEU A 1 106 ? -13.148 5.343 16.931 1.00 93.12 106 LEU A CA 1
ATOM 863 C C . LEU A 1 106 ? -12.907 4.043 17.708 1.00 93.12 106 LEU A C 1
ATOM 865 O O . LEU A 1 106 ? -13.765 3.152 17.738 1.00 93.12 106 LEU A O 1
ATOM 869 N N . LEU A 1 107 ? -11.744 3.918 18.353 1.00 96.38 107 LEU A N 1
ATOM 870 C CA . LEU A 1 107 ? -11.454 2.766 19.196 1.00 96.38 107 LEU A CA 1
ATOM 871 C C . LEU A 1 107 ? -12.346 2.756 20.443 1.00 96.38 107 LEU A C 1
ATOM 873 O O . LEU A 1 107 ? -12.903 1.712 20.761 1.00 96.38 107 LEU A O 1
ATOM 877 N N . ILE A 1 108 ? -12.542 3.897 21.110 1.00 96.88 108 ILE A N 1
ATOM 878 C CA . ILE A 1 108 ? -13.444 4.020 22.266 1.00 96.88 108 ILE A CA 1
ATOM 879 C C . ILE A 1 108 ? -14.876 3.630 21.888 1.00 96.88 108 ILE A C 1
ATOM 881 O O . ILE A 1 108 ? -15.466 2.794 22.571 1.00 96.88 108 ILE A O 1
ATOM 885 N N . GLU A 1 109 ? -15.403 4.156 20.780 1.00 94.75 109 GLU A N 1
ATOM 886 C CA . GLU A 1 109 ? -16.736 3.799 20.272 1.00 94.75 109 GLU A CA 1
ATOM 887 C C . GLU A 1 109 ? -16.860 2.295 20.004 1.00 94.75 109 GLU A C 1
ATOM 889 O O . GLU A 1 109 ? -17.877 1.664 20.317 1.00 94.75 109 GLU A O 1
ATOM 894 N N . SER A 1 110 ? -15.798 1.698 19.459 1.00 95.81 110 SER A N 1
ATOM 895 C CA . SER A 1 110 ? -15.749 0.262 19.210 1.00 95.81 110 SER A CA 1
ATOM 896 C C . SER A 1 110 ? -15.729 -0.546 20.506 1.00 95.81 110 SER A C 1
ATOM 898 O O . SER A 1 110 ? -16.444 -1.539 20.617 1.00 95.81 110 SER A O 1
ATOM 900 N N . LEU A 1 111 ? -14.946 -0.125 21.502 1.00 97.31 111 LEU A N 1
ATOM 901 C CA . LEU A 1 111 ? -14.865 -0.780 22.809 1.00 97.31 111 LEU A CA 1
ATOM 902 C C . LEU A 1 111 ? -16.202 -0.719 23.555 1.00 97.31 111 LEU A C 1
ATOM 904 O O . LEU A 1 111 ? -16.635 -1.730 24.111 1.00 97.31 111 LEU A O 1
ATOM 908 N N . ASP A 1 112 ? -16.879 0.429 23.503 1.00 96.44 112 ASP A N 1
ATOM 909 C CA . ASP A 1 112 ? -18.213 0.604 24.079 1.00 96.44 112 ASP A CA 1
ATOM 910 C C . ASP A 1 112 ? -19.236 -0.310 23.391 1.00 96.44 112 ASP A C 1
ATOM 912 O O . ASP A 1 112 ? -19.996 -1.011 24.058 1.00 96.44 112 ASP A O 1
ATOM 916 N N . SER A 1 113 ? -19.193 -0.397 22.059 1.00 95.94 113 SER A N 1
ATOM 917 C CA . SER A 1 113 ? -20.074 -1.277 21.278 1.00 95.94 113 SER A CA 1
ATOM 918 C C . SER A 1 113 ? -19.806 -2.771 21.509 1.00 95.94 113 SER A C 1
ATOM 920 O O . SER A 1 113 ? -20.719 -3.592 21.413 1.00 95.94 113 SER A O 1
ATOM 922 N N . ILE A 1 114 ? -18.559 -3.147 21.809 1.00 96.06 114 ILE A N 1
ATOM 923 C CA . ILE A 1 114 ? -18.180 -4.524 22.167 1.00 96.06 114 ILE A CA 1
ATOM 924 C C . ILE A 1 114 ? -18.628 -4.873 23.597 1.00 96.06 114 ILE A C 1
ATOM 926 O O . ILE A 1 114 ? -18.842 -6.051 23.889 1.00 96.06 114 ILE A O 1
ATOM 930 N N . GLY A 1 115 ? -18.822 -3.869 24.459 1.00 96.38 115 GLY A N 1
ATOM 931 C CA . GLY A 1 115 ? -19.280 -4.033 25.838 1.00 96.38 115 GLY A CA 1
ATOM 932 C C . GLY A 1 115 ? -18.151 -4.127 26.864 1.00 96.38 115 GLY A C 1
ATOM 933 O O . GLY A 1 115 ? -18.319 -4.793 27.885 1.00 96.38 115 GLY A O 1
ATOM 934 N N . PHE A 1 116 ? -16.999 -3.498 26.606 1.00 97.00 116 PHE A N 1
ATOM 935 C CA . PHE A 1 116 ? -15.959 -3.364 27.628 1.00 97.00 116 PHE A CA 1
ATOM 936 C C . PHE A 1 116 ? -16.439 -2.483 28.785 1.00 97.00 116 PHE A C 1
ATOM 938 O O . PHE A 1 116 ? -17.086 -1.456 28.580 1.00 97.00 116 PHE A O 1
ATOM 945 N N . ASP A 1 117 ? -16.090 -2.868 30.011 1.00 96.44 117 ASP A N 1
ATOM 946 C CA . ASP A 1 117 ? -16.333 -2.030 31.179 1.00 96.44 117 ASP A CA 1
ATOM 947 C C . ASP A 1 117 ? -15.346 -0.849 31.244 1.00 96.44 117 ASP A C 1
ATOM 949 O O . ASP A 1 117 ? -14.394 -0.729 30.465 1.00 96.44 117 ASP A O 1
ATOM 953 N N . VAL A 1 118 ? -15.581 0.061 32.193 1.00 96.38 118 VAL A N 1
ATOM 954 C CA . VAL A 1 118 ? -14.764 1.275 32.360 1.00 96.38 118 VAL A CA 1
ATOM 955 C C . VAL A 1 118 ? -13.292 0.932 32.609 1.00 96.38 118 VAL A C 1
ATOM 957 O O . VAL A 1 118 ? -12.410 1.616 32.089 1.00 96.38 118 VAL A O 1
ATOM 960 N N . GLN A 1 119 ? -13.023 -0.124 33.380 1.00 96.56 119 GLN A N 1
ATOM 961 C CA . GLN A 1 119 ? -11.665 -0.527 33.731 1.00 96.56 119 GLN A CA 1
ATOM 962 C C . GLN A 1 119 ? -10.927 -1.120 32.524 1.00 96.56 119 GLN A C 1
ATOM 964 O O . GLN A 1 119 ? -9.824 -0.676 32.210 1.00 96.56 119 GLN A O 1
ATOM 969 N N . GLY A 1 120 ? -11.539 -2.075 31.823 1.00 96.88 120 GLY A N 1
ATOM 970 C CA . GLY A 1 120 ? -10.982 -2.712 30.634 1.00 96.88 120 GLY A CA 1
ATOM 971 C C . GLY A 1 120 ? -10.761 -1.714 29.503 1.00 96.88 120 GLY A C 1
ATOM 972 O O . GLY A 1 120 ? -9.687 -1.698 28.903 1.00 96.88 120 GLY A O 1
ATOM 973 N N . LYS A 1 121 ? -11.717 -0.804 29.269 1.00 97.56 121 LYS A N 1
ATOM 974 C CA . LYS A 1 121 ? -11.545 0.290 28.304 1.00 97.56 121 LYS A CA 1
ATOM 975 C C . LYS A 1 121 ? -10.374 1.197 28.683 1.00 97.56 121 LYS A C 1
ATOM 977 O O . LYS A 1 121 ? -9.545 1.506 27.829 1.00 97.56 121 LYS A O 1
ATOM 982 N N . GLY A 1 122 ? -10.283 1.601 29.952 1.00 97.94 122 GLY A N 1
ATOM 983 C CA . GLY A 1 122 ? -9.185 2.436 30.444 1.00 97.94 122 GLY A CA 1
ATOM 984 C C . GLY A 1 122 ? -7.815 1.787 30.241 1.00 97.94 122 GLY A C 1
ATOM 985 O O . GLY A 1 122 ? -6.885 2.444 29.773 1.00 97.94 122 GLY A O 1
ATOM 986 N N . GLU A 1 123 ? -7.704 0.489 30.527 1.00 98.12 123 GLU A N 1
ATOM 987 C CA . GLU A 1 123 ? 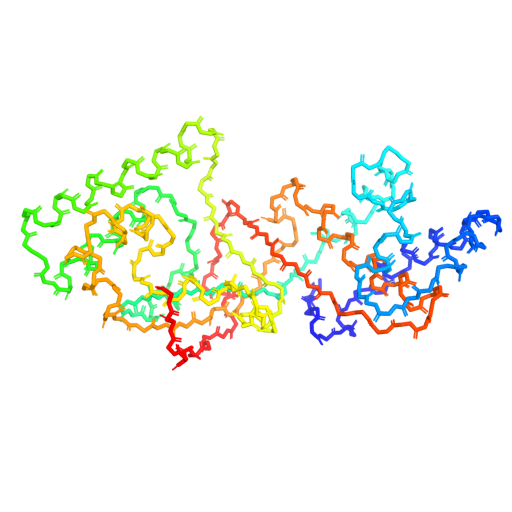-6.452 -0.250 30.364 1.00 98.12 123 GLU A CA 1
ATOM 988 C C . GLU A 1 123 ? -6.063 -0.427 28.892 1.00 98.12 123 GLU A C 1
ATOM 990 O O . GLU A 1 123 ? -4.917 -0.154 28.525 1.00 98.12 123 GLU A O 1
ATOM 995 N N . ILE A 1 124 ? -7.018 -0.784 28.024 1.00 98.44 124 ILE A N 1
ATOM 996 C CA . ILE A 1 124 ? -6.786 -0.867 26.575 1.00 98.44 124 ILE A CA 1
ATOM 997 C C . ILE A 1 124 ? -6.280 0.472 26.043 1.00 98.44 124 ILE A C 1
ATOM 999 O O . ILE A 1 124 ? -5.239 0.514 25.388 1.00 98.44 124 ILE A O 1
ATOM 1003 N N . MET A 1 125 ? -6.970 1.573 26.351 1.00 98.38 125 MET A N 1
ATOM 1004 C CA . MET A 1 125 ? -6.585 2.892 25.846 1.00 98.38 125 MET A CA 1
ATOM 1005 C C . MET A 1 125 ? -5.192 3.303 26.327 1.00 98.38 125 MET A C 1
ATOM 1007 O O . MET A 1 125 ? -4.407 3.820 25.534 1.00 98.38 125 MET A O 1
ATOM 1011 N N . ARG A 1 126 ? -4.838 3.002 27.581 1.00 98.31 126 ARG A N 1
ATOM 1012 C CA . ARG A 1 126 ? -3.502 3.266 28.135 1.00 98.31 126 ARG A CA 1
ATOM 1013 C C . ARG A 1 126 ? -2.403 2.489 27.400 1.00 98.31 126 ARG A C 1
ATOM 1015 O O . ARG A 1 126 ? -1.346 3.048 27.099 1.00 98.31 126 ARG A O 1
ATOM 1022 N N . LEU A 1 127 ? -2.624 1.201 27.130 1.00 98.31 127 LEU A N 1
ATOM 1023 C CA . LEU A 1 127 ? -1.665 0.337 26.429 1.00 98.31 127 LEU A CA 1
ATOM 1024 C C . LEU A 1 127 ? -1.511 0.746 24.959 1.00 98.31 127 LEU A C 1
ATOM 1026 O O . LEU A 1 127 ? -0.393 0.871 24.457 1.00 98.31 127 LEU A O 1
ATOM 1030 N N . VAL A 1 128 ? -2.629 1.022 24.291 1.00 98.12 128 VAL A N 1
ATOM 1031 C CA . VAL A 1 128 ? -2.663 1.457 22.894 1.00 98.12 128 VAL A CA 1
ATOM 1032 C C . VAL A 1 128 ? -2.017 2.830 22.719 1.00 98.12 128 VAL A C 1
ATOM 1034 O O . VAL A 1 128 ? -1.240 3.016 21.786 1.00 98.12 128 VAL A O 1
ATOM 1037 N N . GLU A 1 129 ? -2.257 3.779 23.626 1.00 97.31 129 GLU A N 1
ATOM 1038 C CA . GLU A 1 129 ? -1.610 5.096 23.591 1.00 97.31 129 GLU A CA 1
ATOM 1039 C C . GLU A 1 129 ? -0.088 4.987 23.731 1.00 97.31 129 GLU A C 1
ATOM 1041 O O . GLU A 1 129 ? 0.664 5.693 23.053 1.00 97.31 129 GLU A O 1
ATOM 1046 N N . LYS A 1 130 ? 0.391 4.080 24.589 1.00 96.38 130 LYS A N 1
ATOM 1047 C CA . LYS A 1 130 ? 1.825 3.823 24.745 1.00 96.38 130 LYS A CA 1
ATOM 1048 C C . LYS A 1 130 ? 2.447 3.338 23.431 1.00 96.38 130 LYS A C 1
ATOM 1050 O O . LYS A 1 130 ? 3.483 3.868 23.026 1.00 96.38 130 LYS A O 1
ATOM 1055 N N . GLU A 1 131 ? 1.818 2.376 22.754 1.00 96.19 131 GLU A N 1
ATOM 1056 C CA . GLU A 1 131 ? 2.295 1.882 21.455 1.00 96.19 131 GLU A CA 1
ATOM 1057 C C . GLU A 1 131 ? 2.180 2.932 20.346 1.00 96.19 131 GLU A C 1
ATOM 1059 O O . GLU A 1 131 ? 3.097 3.079 19.534 1.00 96.19 131 GLU A O 1
ATOM 1064 N N . TYR A 1 132 ? 1.111 3.730 20.356 1.00 95.69 132 TYR A N 1
ATOM 1065 C CA . TYR A 1 132 ? 0.948 4.862 19.450 1.00 95.69 132 TYR A CA 1
ATOM 1066 C C . TYR A 1 132 ? 2.108 5.859 19.582 1.00 95.69 132 TYR A C 1
ATOM 1068 O O . TYR A 1 132 ? 2.768 6.192 18.594 1.00 95.69 132 TYR A O 1
ATOM 1076 N N . LYS A 1 133 ? 2.423 6.283 20.814 1.00 94.31 133 LYS A N 1
ATOM 1077 C CA . LYS A 1 133 ? 3.536 7.203 21.105 1.00 94.31 133 LYS A CA 1
ATOM 1078 C C . LYS A 1 133 ? 4.887 6.610 20.714 1.00 94.31 133 LYS A C 1
ATOM 1080 O O . LYS A 1 133 ? 5.730 7.333 20.180 1.00 94.31 133 LYS A O 1
ATOM 1085 N N . ARG A 1 134 ? 5.099 5.304 20.927 1.00 92.94 134 ARG A N 1
ATOM 1086 C CA . ARG A 1 134 ? 6.312 4.604 20.471 1.00 92.94 134 ARG A CA 1
ATOM 1087 C C . ARG A 1 134 ? 6.458 4.676 18.948 1.00 92.94 134 ARG A C 1
ATOM 1089 O O . ARG A 1 134 ? 7.564 4.919 18.471 1.00 92.94 134 ARG A O 1
ATOM 1096 N N . LYS A 1 135 ? 5.374 4.463 18.191 1.00 91.00 135 LYS A N 1
ATOM 1097 C CA . LYS A 1 135 ? 5.409 4.465 16.719 1.00 91.00 135 LYS A CA 1
ATOM 1098 C C . LYS A 1 135 ? 5.567 5.867 16.131 1.00 91.00 135 LYS A C 1
ATOM 1100 O O . LYS A 1 135 ? 6.394 6.042 15.241 1.00 91.00 135 LYS A O 1
ATOM 1105 N N . TYR A 1 136 ? 4.777 6.834 16.595 1.00 89.19 136 TYR A N 1
ATOM 1106 C CA . TYR A 1 136 ? 4.664 8.144 15.947 1.00 89.19 136 TYR A CA 1
ATOM 1107 C C . TYR A 1 136 ? 5.464 9.234 16.661 1.00 89.19 136 TYR A C 1
ATOM 1109 O O . TYR A 1 136 ? 6.302 9.887 16.044 1.00 89.19 136 TYR A O 1
ATOM 1117 N N . SER A 1 137 ? 5.286 9.394 17.975 1.00 81.75 137 SER A N 1
ATOM 1118 C CA . SER A 1 137 ? 5.899 10.503 18.719 1.00 81.75 137 SER A CA 1
ATOM 1119 C C . SER A 1 137 ? 7.410 10.351 18.889 1.00 81.75 137 SER A C 1
ATOM 1121 O O . SER A 1 137 ? 8.151 11.299 18.658 1.00 81.75 137 SER A O 1
ATOM 1123 N N . VAL A 1 138 ? 7.889 9.162 19.269 1.00 74.75 138 VAL A N 1
ATOM 1124 C CA . VAL A 1 138 ? 9.332 8.922 19.476 1.00 74.75 138 VAL A CA 1
ATOM 1125 C C . VAL A 1 138 ? 10.104 8.949 18.156 1.00 74.75 138 VAL A C 1
ATOM 1127 O O . VAL A 1 138 ? 11.267 9.341 18.125 1.00 74.75 138 VAL A O 1
ATOM 1130 N N . ALA A 1 139 ? 9.459 8.553 17.060 1.00 70.56 139 ALA A N 1
ATOM 1131 C CA . ALA A 1 139 ? 10.083 8.484 15.744 1.00 70.56 139 ALA A CA 1
ATOM 1132 C C . ALA A 1 139 ? 9.895 9.761 14.904 1.00 70.56 139 ALA A C 1
ATOM 1134 O O . ALA A 1 139 ? 10.306 9.767 13.744 1.00 70.56 139 ALA A O 1
ATOM 1135 N N . SER A 1 140 ? 9.260 10.809 15.452 1.00 77.94 140 SER A N 1
ATOM 1136 C CA . SER A 1 140 ? 8.866 12.026 14.720 1.00 77.94 140 SER A CA 1
ATOM 1137 C C . SER A 1 140 ? 8.117 11.727 13.413 1.00 77.94 140 SER A C 1
ATOM 1139 O O . SER A 1 140 ? 8.296 12.413 12.408 1.00 77.94 140 SER A O 1
ATOM 1141 N N . ARG A 1 141 ? 7.299 10.668 13.414 1.00 81.88 141 ARG A N 1
ATOM 1142 C CA . ARG A 1 141 ? 6.492 10.245 12.265 1.00 81.88 141 ARG A CA 1
ATOM 1143 C C . ARG A 1 141 ? 5.093 10.829 12.395 1.00 81.88 141 ARG A C 1
ATOM 1145 O O . ARG A 1 141 ? 4.511 10.790 13.478 1.00 81.88 141 ARG A O 1
ATOM 1152 N N . LYS A 1 142 ? 4.544 11.320 11.289 1.00 89.19 142 LYS A N 1
ATOM 1153 C CA . LYS A 1 142 ? 3.129 11.699 11.203 1.00 89.19 142 LYS A CA 1
ATOM 1154 C C . LYS A 1 142 ? 2.245 10.457 11.161 1.00 89.19 142 LYS A C 1
ATOM 1156 O O . LYS A 1 142 ? 2.736 9.368 10.845 1.00 89.19 142 LYS A O 1
ATOM 1161 N N . ALA A 1 143 ? 0.960 10.609 11.480 1.00 91.44 143 ALA A N 1
ATOM 1162 C CA . ALA A 1 143 ? 0.030 9.507 11.328 1.00 91.44 143 ALA A CA 1
ATOM 1163 C C . ALA A 1 143 ? -0.114 9.120 9.857 1.00 91.44 143 ALA A C 1
ATOM 1165 O O . ALA A 1 143 ? -0.038 9.950 8.953 1.00 91.44 143 ALA A O 1
ATOM 1166 N N . GLN A 1 144 ? -0.287 7.823 9.627 1.00 92.56 144 GLN A N 1
ATOM 1167 C CA . GLN A 1 144 ? -0.220 7.246 8.294 1.00 92.56 144 GLN A CA 1
ATOM 1168 C C . GLN A 1 144 ? -1.368 6.271 8.065 1.00 92.56 144 GLN A C 1
ATOM 1170 O O . GLN A 1 144 ? -1.837 5.605 8.998 1.00 92.56 144 GLN A O 1
ATOM 1175 N N . LEU A 1 145 ? -1.776 6.174 6.803 1.00 94.75 145 LEU A N 1
ATOM 1176 C CA . LEU A 1 145 ? -2.653 5.142 6.270 1.00 94.75 145 LEU A CA 1
ATOM 1177 C C . LEU A 1 145 ? -1.839 4.254 5.321 1.00 94.75 145 LEU A C 1
ATOM 1179 O O . LEU A 1 145 ? -1.339 4.730 4.304 1.00 94.75 145 LEU A O 1
ATOM 1183 N N . CYS A 1 146 ? -1.699 2.972 5.658 1.00 94.50 146 CYS A N 1
ATOM 1184 C CA . CYS A 1 146 ? -0.980 1.998 4.834 1.00 94.50 146 CYS A CA 1
ATOM 1185 C C . CYS A 1 146 ? -1.870 1.462 3.707 1.00 94.50 146 CYS A C 1
ATOM 1187 O O . CYS A 1 146 ? -3.057 1.217 3.920 1.00 94.50 146 CYS A O 1
ATOM 1189 N N . PHE A 1 147 ? -1.289 1.196 2.542 1.00 96.31 147 PHE A N 1
ATOM 1190 C CA . PHE A 1 147 ? -1.990 0.614 1.401 1.00 96.31 147 PHE A CA 1
ATOM 1191 C C . PHE A 1 147 ? -1.092 -0.324 0.592 1.00 96.31 147 PHE A C 1
ATOM 1193 O O . PHE A 1 147 ? 0.131 -0.353 0.748 1.00 96.31 147 PHE A O 1
ATOM 1200 N N . PHE A 1 148 ? -1.713 -1.072 -0.312 1.00 96.00 148 PHE A N 1
ATOM 1201 C CA . PHE A 1 148 ? -1.055 -1.968 -1.252 1.00 96.00 148 PHE A CA 1
ATOM 1202 C C . PHE A 1 148 ? -1.663 -1.843 -2.652 1.00 96.00 148 PHE A C 1
ATOM 1204 O O . PHE A 1 148 ? -2.762 -1.318 -2.821 1.00 96.00 148 PHE A O 1
ATOM 1211 N N . SER A 1 149 ? -0.908 -2.256 -3.667 1.00 94.81 149 SER A N 1
ATOM 1212 C CA . SER A 1 149 ? -1.214 -1.946 -5.069 1.00 94.81 149 SER A CA 1
ATOM 1213 C C . SER A 1 149 ? -2.126 -2.950 -5.774 1.00 94.81 149 SER A C 1
ATOM 1215 O O . SER A 1 149 ? -2.797 -2.587 -6.734 1.00 94.81 149 SER A O 1
ATOM 1217 N N . ASP A 1 150 ? -2.168 -4.198 -5.305 1.00 91.38 150 ASP A N 1
ATOM 1218 C CA . ASP A 1 150 ? -2.888 -5.282 -5.975 1.00 91.38 150 ASP A CA 1
ATOM 1219 C C . ASP A 1 150 ? -3.473 -6.295 -4.982 1.00 91.38 150 ASP A C 1
ATOM 1221 O O . ASP A 1 150 ? -2.836 -6.648 -3.989 1.00 91.38 150 ASP A O 1
ATOM 1225 N N . MET A 1 151 ? -4.664 -6.826 -5.281 1.00 90.38 151 MET A N 1
ATOM 1226 C CA . MET A 1 151 ? -5.337 -7.819 -4.433 1.00 90.38 151 MET A CA 1
ATOM 1227 C C . MET A 1 151 ? -4.525 -9.103 -4.251 1.00 90.38 151 MET A C 1
ATOM 1229 O O . MET A 1 151 ? -4.662 -9.746 -3.217 1.00 90.38 151 MET A O 1
ATOM 1233 N N . GLY A 1 152 ? -3.630 -9.460 -5.177 1.00 87.62 152 GLY A N 1
ATOM 1234 C CA . GLY A 1 152 ? -2.706 -10.582 -5.004 1.00 87.62 152 GLY A CA 1
ATOM 1235 C C . GLY A 1 152 ? -1.704 -10.402 -3.856 1.00 87.62 152 GLY A C 1
ATOM 1236 O O . GLY A 1 152 ? -1.039 -11.361 -3.483 1.00 87.62 152 GLY A O 1
ATOM 1237 N N . GLN A 1 153 ? -1.588 -9.203 -3.273 1.00 88.38 153 GLN A N 1
ATOM 1238 C CA . GLN A 1 153 ? -0.760 -8.946 -2.089 1.00 88.38 153 GLN A CA 1
ATOM 1239 C C . GLN A 1 153 ? -1.497 -9.194 -0.767 1.00 88.38 153 GLN A C 1
ATOM 1241 O O . GLN A 1 153 ? -0.862 -9.137 0.289 1.00 88.38 153 GLN A O 1
ATOM 1246 N N . ILE A 1 154 ? -2.814 -9.447 -0.799 1.00 87.62 154 ILE A N 1
ATOM 1247 C CA . ILE A 1 154 ? -3.557 -9.708 0.433 1.00 87.62 154 ILE A CA 1
ATOM 1248 C C . ILE A 1 154 ? -3.195 -11.045 1.048 1.00 87.62 154 ILE A C 1
ATOM 1250 O O . ILE A 1 154 ? -3.093 -11.100 2.254 1.00 87.62 154 ILE A O 1
ATOM 1254 N N . ASP A 1 155 ? -2.974 -12.080 0.242 1.00 81.69 155 ASP A N 1
ATOM 1255 C CA . ASP A 1 155 ? -2.590 -13.410 0.694 1.00 81.69 155 ASP A CA 1
ATOM 1256 C C . ASP A 1 155 ? -1.216 -13.723 0.095 1.00 81.69 155 ASP A C 1
ATOM 1258 O O . ASP A 1 155 ? -1.116 -14.047 -1.089 1.00 81.69 155 ASP A O 1
ATOM 1262 N N . GLN A 1 156 ? -0.144 -13.605 0.882 1.00 70.44 156 GLN A N 1
ATOM 1263 C CA . GLN A 1 156 ? 1.186 -14.023 0.434 1.00 70.44 156 GLN A CA 1
ATOM 1264 C C . GLN A 1 156 ? 1.511 -15.420 0.959 1.00 70.44 156 GLN A C 1
ATOM 1266 O O . GLN A 1 156 ? 1.516 -15.677 2.159 1.00 70.44 156 GLN A O 1
ATOM 1271 N N . GLU A 1 157 ? 1.810 -16.346 0.050 1.00 61.12 157 GLU A N 1
ATOM 1272 C CA . GLU A 1 157 ? 2.278 -17.675 0.439 1.00 61.12 157 GLU A CA 1
ATOM 1273 C C . GLU A 1 157 ? 3.624 -17.565 1.176 1.00 61.12 157 GLU A C 1
ATOM 1275 O O . GLU A 1 157 ? 4.608 -17.066 0.631 1.00 61.12 157 GLU A O 1
ATOM 1280 N N . GLY A 1 158 ? 3.677 -18.049 2.421 1.00 57.53 158 GLY A N 1
ATOM 1281 C CA . GLY A 1 158 ? 4.913 -18.134 3.209 1.00 57.53 158 GLY A CA 1
ATOM 1282 C C . GLY A 1 158 ? 5.247 -16.921 4.091 1.00 57.53 158 GLY A C 1
ATOM 1283 O O . GLY A 1 158 ? 6.259 -16.967 4.790 1.00 57.53 158 GLY A O 1
ATOM 1284 N N . SER A 1 159 ? 4.416 -15.874 4.126 1.00 57.31 159 SER A N 1
ATOM 1285 C CA . SER A 1 159 ? 4.546 -14.748 5.069 1.00 57.31 159 SER A CA 1
ATOM 1286 C C . SER A 1 159 ? 3.200 -14.075 5.337 1.00 57.31 159 SER A C 1
ATOM 1288 O O . SER A 1 159 ? 2.314 -14.144 4.497 1.00 57.31 159 SER A O 1
ATOM 1290 N N . ALA A 1 160 ? 3.057 -13.374 6.468 1.00 60.34 160 ALA A N 1
ATOM 1291 C CA . ALA A 1 160 ? 1.887 -12.524 6.691 1.00 60.34 160 ALA A CA 1
ATOM 1292 C C . ALA A 1 160 ? 1.855 -11.407 5.632 1.00 60.34 160 ALA A C 1
ATOM 1294 O O . ALA A 1 160 ? 2.753 -10.560 5.596 1.00 60.34 160 ALA A O 1
ATOM 1295 N N . GLY A 1 161 ? 0.856 -11.432 4.756 1.00 78.25 161 GLY A N 1
ATOM 1296 C CA . GLY A 1 161 ? 0.605 -10.403 3.754 1.00 78.25 161 GLY A CA 1
ATOM 1297 C C . GLY A 1 161 ? -0.192 -9.236 4.345 1.00 78.25 161 GLY A C 1
ATOM 1298 O O . GLY A 1 161 ? -0.074 -8.893 5.530 1.00 78.25 161 GLY A O 1
ATOM 1299 N N . CYS A 1 162 ? -1.007 -8.580 3.518 1.00 87.19 162 CYS A N 1
ATOM 1300 C CA . CYS A 1 162 ? -1.861 -7.485 3.984 1.00 87.19 162 CYS A CA 1
ATOM 1301 C C . CYS A 1 162 ? -3.108 -7.962 4.757 1.00 87.19 162 CYS A C 1
ATOM 1303 O O . CYS A 1 162 ? -3.748 -7.151 5.425 1.00 87.19 162 CYS A O 1
ATOM 1305 N N . GLU A 1 163 ? -3.436 -9.256 4.756 1.00 86.12 163 GLU A N 1
ATOM 1306 C CA . GLU A 1 163 ? -4.514 -9.844 5.560 1.00 86.12 163 GLU A CA 1
ATOM 1307 C C . GLU A 1 163 ? -4.319 -9.663 7.065 1.00 86.12 163 GLU A C 1
ATOM 1309 O O . GLU A 1 163 ? -5.285 -9.662 7.826 1.00 86.12 163 GLU A O 1
ATOM 1314 N N . GLN A 1 164 ? -3.085 -9.449 7.516 1.00 87.69 164 GLN A N 1
ATOM 1315 C CA . GLN A 1 164 ? -2.796 -9.171 8.919 1.00 87.69 164 GLN A CA 1
ATOM 1316 C C . GLN A 1 164 ? -3.522 -7.918 9.447 1.00 87.69 164 GLN A C 1
ATOM 1318 O O . GLN A 1 164 ? -3.790 -7.804 10.642 1.00 87.69 164 GLN A O 1
ATOM 1323 N N . PHE A 1 165 ? -3.871 -6.976 8.564 1.00 90.25 165 PHE A N 1
ATOM 1324 C CA . PHE A 1 165 ? -4.631 -5.777 8.926 1.00 90.25 165 PHE A CA 1
ATOM 1325 C C . PHE A 1 165 ? -6.137 -6.047 9.080 1.00 90.25 165 PHE A C 1
ATOM 1327 O O . PHE A 1 165 ? -6.858 -5.230 9.646 1.00 90.25 165 PHE A O 1
ATOM 1334 N N . CYS A 1 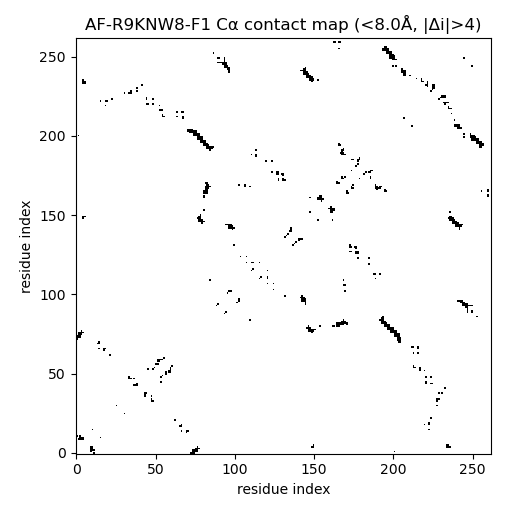166 ? -6.606 -7.222 8.653 1.00 92.94 166 CYS A N 1
ATOM 1335 C CA . CYS A 1 166 ? -7.961 -7.719 8.882 1.00 92.94 166 CYS A CA 1
ATOM 1336 C C . CYS A 1 166 ? -8.114 -8.467 10.223 1.00 92.94 166 CYS A C 1
ATOM 1338 O O . CYS A 1 166 ? -9.191 -8.990 10.509 1.00 92.94 166 CYS A O 1
ATOM 1340 N N . GLU A 1 167 ? -7.063 -8.576 11.042 1.00 93.00 167 GLU A N 1
ATOM 1341 C CA . GLU A 1 167 ? -7.062 -9.459 12.215 1.00 93.00 167 GLU A CA 1
ATOM 1342 C C . GLU A 1 167 ? -8.010 -8.969 13.328 1.00 93.00 167 GLU A C 1
ATOM 1344 O O . GLU A 1 167 ? -8.856 -9.728 13.816 1.00 93.00 167 GLU A O 1
ATOM 1349 N N . ASN A 1 168 ? -7.932 -7.685 13.691 1.00 95.50 168 ASN A N 1
ATOM 1350 C CA . ASN A 1 168 ? -8.663 -7.093 14.814 1.00 95.50 168 ASN A CA 1
ATOM 1351 C C . ASN A 1 168 ? -9.121 -5.658 14.545 1.00 95.50 168 ASN A C 1
ATOM 1353 O O . ASN A 1 168 ? -8.503 -4.914 13.784 1.00 95.50 168 ASN A O 1
ATOM 1357 N N . ILE A 1 169 ? -10.153 -5.239 15.276 1.00 95.81 169 ILE A N 1
ATOM 1358 C CA . ILE A 1 169 ? -10.515 -3.824 15.400 1.00 95.81 169 ILE A CA 1
ATOM 1359 C C . ILE A 1 169 ? -9.369 -3.061 16.085 1.00 95.81 169 ILE A C 1
ATOM 1361 O O . ILE A 1 169 ? -8.758 -3.562 17.032 1.00 95.81 169 ILE A O 1
ATOM 1365 N N . GLY A 1 170 ? -9.059 -1.858 15.593 1.00 93.88 170 GLY A N 1
ATOM 1366 C CA . GLY A 1 170 ? -7.919 -1.045 16.045 1.00 93.88 170 GLY A CA 1
ATOM 1367 C C . GLY A 1 170 ? -6.599 -1.353 15.323 1.00 93.88 170 GLY A C 1
ATOM 1368 O O . GLY A 1 170 ? -5.594 -0.684 15.558 1.00 93.88 170 GLY A O 1
ATOM 1369 N N . GLY A 1 171 ? -6.591 -2.346 14.426 1.00 93.44 171 GLY A N 1
ATOM 1370 C CA . GLY A 1 171 ? -5.477 -2.623 13.524 1.00 93.44 171 GLY A CA 1
ATOM 1371 C C . GLY A 1 171 ? -4.146 -2.894 14.232 1.00 93.44 171 GLY A C 1
ATOM 1372 O O . GLY A 1 171 ? -4.094 -3.437 15.339 1.00 93.44 171 GLY A O 1
ATOM 1373 N N . GLU A 1 172 ? -3.056 -2.509 13.565 1.00 92.88 172 GLU A N 1
ATOM 1374 C CA . GLU A 1 172 ? -1.677 -2.821 13.953 1.00 92.88 172 GLU A CA 1
ATOM 1375 C C . GLU A 1 172 ? -1.304 -2.316 15.356 1.00 92.88 172 GLU A C 1
ATOM 1377 O O . GLU A 1 172 ? -0.666 -3.047 16.111 1.00 92.88 172 GLU A O 1
ATOM 1382 N N . ILE A 1 173 ? -1.734 -1.104 15.733 1.00 95.00 173 ILE A N 1
ATOM 1383 C CA . ILE A 1 173 ? -1.379 -0.503 17.030 1.00 95.00 173 ILE A CA 1
ATOM 1384 C C . ILE A 1 173 ? -2.027 -1.276 18.178 1.00 95.00 173 ILE A C 1
ATOM 1386 O O . ILE A 1 173 ? -1.343 -1.644 19.132 1.00 95.00 173 ILE A O 1
ATOM 1390 N N . ALA A 1 174 ? -3.328 -1.572 18.075 1.00 96.44 174 ALA A N 1
ATOM 1391 C CA . ALA A 1 174 ? -4.026 -2.380 19.073 1.00 96.44 174 ALA A CA 1
ATOM 1392 C C . ALA A 1 174 ? -3.475 -3.810 19.139 1.00 96.44 174 ALA A C 1
ATOM 1394 O O . ALA A 1 174 ? -3.317 -4.366 20.226 1.00 96.44 174 ALA A O 1
ATOM 1395 N N . ARG A 1 175 ? -3.110 -4.384 17.989 1.00 95.56 175 ARG A N 1
ATOM 1396 C CA . ARG A 1 175 ? -2.498 -5.710 17.929 1.00 95.56 175 ARG A CA 1
ATOM 1397 C C . ARG A 1 175 ? -1.171 -5.761 18.677 1.00 95.56 175 ARG A C 1
ATOM 1399 O O . ARG A 1 175 ? -1.006 -6.616 19.539 1.00 95.56 175 ARG A O 1
ATOM 1406 N N . TRP A 1 176 ? -0.251 -4.843 18.388 1.00 95.62 176 TRP A N 1
ATOM 1407 C CA . TRP A 1 176 ? 1.045 -4.783 19.070 1.00 95.62 176 TRP A CA 1
ATOM 1408 C C . TRP A 1 176 ? 0.915 -4.509 20.566 1.00 95.62 176 TRP A C 1
ATOM 1410 O O . TRP A 1 176 ? 1.683 -5.049 21.356 1.00 95.62 176 TRP A O 1
ATOM 1420 N N . ALA A 1 177 ? -0.065 -3.693 20.957 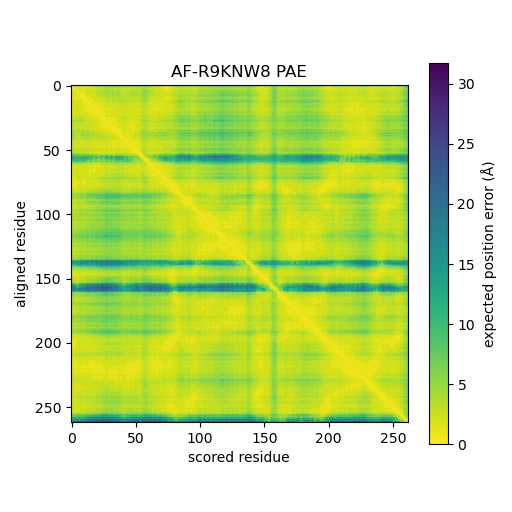1.00 97.50 177 ALA A N 1
ATOM 1421 C CA . ALA A 1 177 ? -0.287 -3.362 22.356 1.00 97.50 177 ALA A CA 1
ATOM 1422 C C . ALA A 1 177 ? -0.809 -4.551 23.174 1.00 97.50 177 ALA A C 1
ATOM 1424 O O . ALA A 1 177 ? -0.460 -4.659 24.349 1.00 97.50 177 ALA A O 1
ATOM 1425 N N . LEU A 1 178 ? -1.640 -5.416 22.577 1.00 97.94 178 LEU A N 1
ATOM 1426 C CA . LEU A 1 178 ? -2.487 -6.342 23.335 1.00 97.94 178 LEU A CA 1
ATOM 1427 C C . LEU A 1 178 ? -2.272 -7.824 23.016 1.00 97.94 178 LEU A C 1
ATOM 1429 O O . LEU A 1 178 ? -2.387 -8.633 23.928 1.00 97.94 178 LEU A O 1
ATOM 1433 N N . LYS A 1 179 ? -1.983 -8.205 21.763 1.00 95.81 179 LYS A N 1
ATOM 1434 C CA . LYS A 1 179 ? -2.088 -9.604 21.301 1.00 95.81 179 LYS A CA 1
ATOM 1435 C C . LYS A 1 179 ? -1.314 -10.592 22.177 1.00 95.81 179 LYS A C 1
ATOM 1437 O O . LYS A 1 179 ? -1.892 -11.575 22.632 1.00 95.81 179 LYS A O 1
ATOM 1442 N N . ASP A 1 180 ? -0.045 -10.295 22.441 1.00 95.38 180 ASP A N 1
ATOM 1443 C CA . ASP A 1 180 ? 0.840 -11.200 23.183 1.00 95.38 180 ASP A CA 1
ATOM 1444 C C . ASP A 1 180 ? 0.851 -10.918 24.692 1.00 95.38 180 ASP A C 1
ATOM 1446 O O . ASP A 1 180 ? 1.138 -11.804 25.493 1.00 95.38 180 ASP A O 1
ATOM 1450 N N . SER A 1 181 ? 0.567 -9.675 25.091 1.00 96.06 181 SER A N 1
ATOM 1451 C CA . SER A 1 181 ? 0.730 -9.209 26.474 1.00 96.06 181 SER A CA 1
ATOM 1452 C C . SER A 1 181 ? -0.559 -9.261 27.297 1.00 96.06 181 SER A C 1
ATOM 1454 O O . SER A 1 181 ? -0.486 -9.471 28.504 1.00 96.06 181 SER A O 1
ATOM 1456 N N . HIS A 1 182 ? -1.712 -9.073 26.651 1.00 97.50 182 HIS A N 1
ATOM 1457 C CA . HIS A 1 182 ? -3.047 -9.012 27.253 1.00 97.50 182 HIS A CA 1
ATOM 1458 C C . HIS A 1 182 ? -4.069 -9.705 26.329 1.00 97.50 182 HIS A C 1
ATOM 1460 O O . HIS A 1 182 ? -4.986 -9.056 25.799 1.00 97.50 182 HIS A O 1
ATOM 1466 N N . PRO A 1 183 ? -3.910 -11.017 26.062 1.00 96.44 183 PRO A N 1
ATOM 1467 C CA . PRO A 1 183 ? -4.777 -11.751 25.141 1.00 96.44 183 PRO A CA 1
ATOM 1468 C C . PRO A 1 183 ? -6.262 -11.673 25.531 1.00 96.44 183 PRO A C 1
ATOM 1470 O O . PRO A 1 183 ? -7.129 -11.658 24.660 1.00 96.44 183 PRO A O 1
ATOM 1473 N N . GLU A 1 184 ? -6.577 -11.554 26.820 1.00 96.81 184 GLU A N 1
ATOM 1474 C CA . GLU A 1 184 ? -7.932 -11.367 27.340 1.00 96.81 184 GLU A CA 1
ATOM 1475 C C . GLU A 1 184 ? -8.586 -10.053 26.884 1.00 96.81 184 GLU A C 1
ATOM 1477 O O . GLU A 1 184 ? -9.793 -10.023 26.645 1.00 96.81 184 GLU A O 1
ATOM 1482 N N . LEU A 1 185 ? -7.796 -8.990 26.704 1.00 97.56 185 LEU A N 1
ATOM 1483 C CA . LEU A 1 185 ? -8.252 -7.705 26.167 1.00 97.56 185 LEU A CA 1
ATOM 1484 C C . LEU A 1 185 ? -8.259 -7.705 24.631 1.00 97.56 185 LEU A C 1
ATOM 1486 O O . LEU A 1 185 ? -9.064 -7.016 24.005 1.00 97.56 185 LEU A O 1
ATOM 1490 N N . TYR A 1 186 ? -7.385 -8.499 24.013 1.00 97.56 186 TYR A N 1
ATOM 1491 C CA . TYR A 1 186 ? -7.256 -8.597 22.561 1.00 97.56 186 TYR A CA 1
ATOM 1492 C C . TYR A 1 186 ? -8.361 -9.434 21.898 1.00 97.56 186 TYR A C 1
ATOM 1494 O O . TYR A 1 186 ? -8.919 -9.039 20.872 1.00 97.56 186 TYR A O 1
ATOM 1502 N N . VAL A 1 187 ? -8.693 -10.597 22.466 1.00 96.38 187 VAL A N 1
ATOM 1503 C CA . VAL A 1 187 ? -9.624 -11.569 21.866 1.00 96.38 187 VAL A CA 1
ATOM 1504 C C . VAL A 1 187 ? -10.988 -10.956 21.503 1.00 96.38 187 VAL A C 1
ATOM 1506 O O . VAL A 1 187 ? -11.474 -11.232 20.402 1.00 96.38 187 VAL A O 1
ATOM 1509 N N . PRO A 1 188 ? -11.611 -10.087 22.325 1.00 96.38 188 PRO A N 1
ATOM 1510 C CA . PRO A 1 188 ? -12.849 -9.417 21.932 1.00 96.38 188 PRO A CA 1
ATOM 1511 C C . PRO A 1 188 ? -12.707 -8.517 20.693 1.00 96.38 188 PRO A C 1
ATOM 1513 O O . PRO A 1 188 ? -13.601 -8.514 19.849 1.00 96.38 188 PRO A O 1
ATOM 1516 N N . LEU A 1 189 ? -11.582 -7.808 20.531 1.00 96.44 189 LEU A N 1
ATOM 1517 C CA . LEU A 1 189 ? -11.296 -6.989 19.341 1.00 96.44 189 LEU A CA 1
ATOM 1518 C C . LEU A 1 189 ? -11.054 -7.846 18.090 1.00 96.44 189 LEU A C 1
ATOM 1520 O O . LEU A 1 189 ? -11.394 -7.431 16.981 1.00 96.44 189 LEU A O 1
ATOM 1524 N N . LYS A 1 190 ? -10.475 -9.041 18.261 1.00 95.25 190 LYS A N 1
ATOM 1525 C CA . LYS A 1 190 ? -10.276 -10.027 17.188 1.00 95.25 190 LYS A CA 1
ATOM 1526 C C . LYS A 1 190 ? -11.587 -10.689 16.760 1.00 95.25 190 LYS A C 1
ATOM 1528 O O . LYS A 1 190 ? -11.812 -10.890 15.572 1.00 95.25 190 LYS A O 1
ATOM 1533 N N . ASN A 1 191 ? -12.475 -11.022 17.690 1.00 94.38 191 ASN A N 1
ATOM 1534 C CA . ASN A 1 191 ? -13.664 -11.831 17.391 1.00 94.38 191 ASN A CA 1
ATOM 1535 C C . ASN A 1 191 ? -14.892 -11.016 16.953 1.00 94.38 191 ASN A C 1
ATOM 1537 O O . ASN A 1 191 ? -15.936 -11.595 16.651 1.00 94.38 191 ASN A O 1
ATOM 1541 N N . LYS A 1 192 ? -14.802 -9.684 16.945 1.00 94.00 192 LYS A N 1
ATOM 1542 C CA . LYS A 1 192 ? -15.906 -8.778 16.602 1.00 94.00 192 LYS A CA 1
ATOM 1543 C C . LYS A 1 192 ? -15.625 -8.007 15.313 1.00 94.00 192 LYS A C 1
ATOM 1545 O O . LYS A 1 192 ? -14.477 -7.853 14.906 1.00 94.00 192 LYS A O 1
ATOM 1550 N N . GLY A 1 193 ? -16.693 -7.498 14.703 1.00 93.00 193 GLY A N 1
ATOM 1551 C CA . GLY A 1 193 ? -16.638 -6.732 13.460 1.00 93.00 193 GLY A CA 1
ATOM 1552 C C . GLY A 1 193 ? -16.437 -7.588 12.213 1.00 93.00 193 GLY A C 1
ATOM 1553 O O . GLY A 1 193 ? -16.373 -8.815 12.267 1.00 93.00 193 GLY A O 1
ATOM 1554 N N .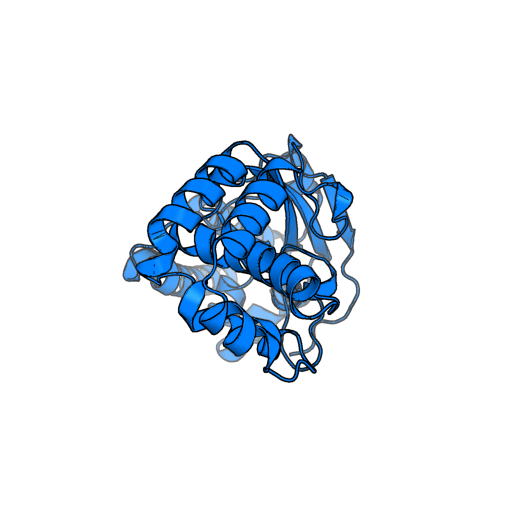 GLU A 1 194 ? -16.340 -6.9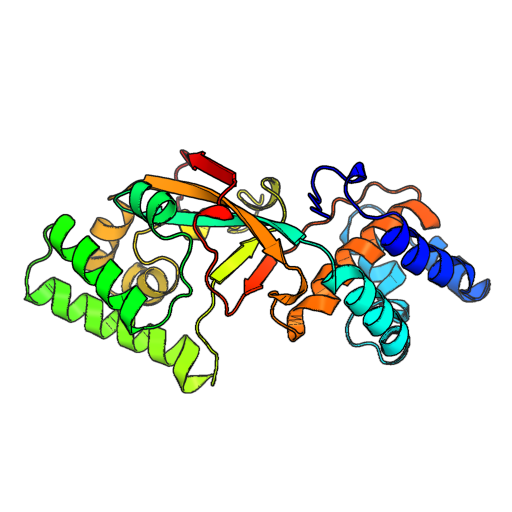10 11.079 1.00 93.81 194 GLU A N 1
ATOM 1555 C CA . GLU A 1 194 ? -16.186 -7.505 9.759 1.00 93.81 194 GLU A CA 1
ATOM 1556 C C . GLU A 1 194 ? -14.834 -7.115 9.171 1.00 93.81 194 GLU A C 1
ATOM 1558 O O . GLU A 1 194 ? -14.461 -5.941 9.184 1.00 93.81 194 GLU A O 1
ATOM 1563 N N . ALA A 1 195 ? -14.115 -8.100 8.636 1.00 95.06 195 ALA A N 1
ATOM 1564 C CA . ALA A 1 195 ? -12.905 -7.881 7.857 1.00 95.06 195 ALA A CA 1
ATOM 1565 C C . ALA A 1 195 ? -13.257 -7.562 6.398 1.00 95.06 195 ALA A C 1
ATOM 1567 O O . ALA A 1 195 ? -14.135 -8.194 5.795 1.00 95.06 195 ALA A O 1
ATOM 1568 N N . PHE A 1 196 ? -12.581 -6.575 5.821 1.00 95.94 196 PHE A N 1
ATOM 1569 C CA . PHE A 1 196 ? -12.763 -6.194 4.426 1.00 95.94 196 PHE A CA 1
ATOM 1570 C C . PHE A 1 196 ? -11.577 -5.399 3.893 1.00 95.94 196 PHE A C 1
ATOM 1572 O O . PHE A 1 196 ? -10.763 -4.854 4.636 1.00 95.94 196 PHE A O 1
ATOM 1579 N N . VAL A 1 197 ? -11.512 -5.329 2.570 1.00 97.00 197 VAL A N 1
ATOM 1580 C CA . VAL A 1 197 ? -10.564 -4.507 1.831 1.00 97.00 197 VAL A CA 1
ATOM 1581 C C . VAL A 1 197 ? -11.306 -3.341 1.219 1.00 97.00 197 VAL A C 1
ATOM 1583 O O . VAL A 1 197 ? -12.372 -3.497 0.627 1.00 97.00 197 VAL A O 1
ATOM 1586 N N . VAL A 1 198 ? -10.723 -2.165 1.345 1.00 98.06 198 VAL A N 1
ATOM 1587 C CA . VAL A 1 198 ? -11.202 -0.938 0.734 1.00 98.06 198 VAL A CA 1
ATOM 1588 C C . VAL A 1 198 ? -10.390 -0.710 -0.525 1.00 98.06 198 VAL A C 1
ATOM 1590 O O . VAL A 1 198 ? -9.190 -0.467 -0.433 1.00 98.06 198 VAL A O 1
ATOM 1593 N N . LYS A 1 199 ? -11.027 -0.805 -1.692 1.00 98.25 199 LYS A N 1
ATOM 1594 C CA . LYS A 1 199 ? -10.453 -0.365 -2.964 1.00 98.25 199 LYS A CA 1
ATOM 1595 C C . LYS A 1 199 ? -10.722 1.127 -3.101 1.00 98.25 199 LYS A C 1
ATOM 1597 O O . LYS A 1 199 ? -11.874 1.554 -3.012 1.00 98.25 199 LYS A O 1
ATOM 1602 N N . PHE A 1 200 ? -9.689 1.923 -3.322 1.00 98.56 200 PHE A N 1
ATOM 1603 C CA . PHE A 1 200 ? -9.803 3.374 -3.416 1.00 98.56 200 PHE A CA 1
ATOM 1604 C C . PHE A 1 200 ? -8.872 3.938 -4.486 1.00 98.56 200 PHE A C 1
ATOM 1606 O O . PHE A 1 200 ? -7.974 3.248 -4.966 1.00 98.56 200 PHE A O 1
ATOM 1613 N N . ARG A 1 201 ? -9.100 5.193 -4.874 1.00 98.19 201 ARG A N 1
ATOM 1614 C CA . ARG A 1 201 ? -8.157 5.963 -5.693 1.00 98.19 201 ARG A CA 1
ATOM 1615 C C . ARG A 1 201 ? -7.439 7.022 -4.866 1.00 98.19 201 ARG A C 1
ATOM 1617 O O . ARG A 1 201 ? -8.025 7.584 -3.942 1.00 98.19 201 ARG A O 1
ATOM 1624 N N . MET A 1 202 ? -6.194 7.321 -5.211 1.00 98.00 202 MET A N 1
ATOM 1625 C CA . MET A 1 202 ? -5.422 8.377 -4.556 1.00 98.00 202 MET A CA 1
ATOM 1626 C C . MET A 1 202 ? -4.403 8.990 -5.521 1.00 98.00 202 MET A C 1
ATOM 1628 O O . MET A 1 202 ? -3.767 8.236 -6.260 1.00 98.00 202 MET A O 1
ATOM 1632 N N . PRO A 1 203 ? -4.197 10.317 -5.517 1.00 97.75 203 PRO A N 1
ATOM 1633 C CA . PRO A 1 203 ? -3.093 10.942 -6.239 1.00 97.75 203 PRO A CA 1
ATOM 1634 C C . PRO A 1 203 ? -1.742 10.311 -5.884 1.00 97.75 203 PRO A C 1
ATOM 1636 O O . PRO A 1 203 ? -1.435 10.099 -4.712 1.00 97.75 203 PRO A O 1
ATOM 1639 N N . PHE A 1 204 ? -0.889 10.060 -6.881 1.00 97.81 204 PHE A N 1
ATOM 1640 C CA . PHE A 1 204 ? 0.492 9.628 -6.625 1.00 97.81 204 PHE A CA 1
ATOM 1641 C C . PHE A 1 204 ? 1.269 10.670 -5.808 1.00 97.81 204 PHE A C 1
ATOM 1643 O O . PHE A 1 204 ? 2.149 10.324 -5.020 1.00 97.81 204 PHE A O 1
ATOM 1650 N N . ALA A 1 205 ? 0.920 11.949 -5.970 1.00 97.00 205 ALA A N 1
ATOM 1651 C CA . ALA A 1 205 ? 1.491 13.050 -5.205 1.00 97.00 205 ALA A CA 1
ATOM 1652 C C . ALA A 1 205 ? 1.336 12.873 -3.681 1.00 97.00 205 ALA A C 1
ATOM 1654 O O . ALA A 1 205 ? 2.233 13.297 -2.952 1.00 97.00 205 ALA A O 1
ATOM 1655 N N . ASP A 1 206 ? 0.271 12.195 -3.231 1.00 97.06 206 ASP A N 1
ATOM 1656 C CA . ASP A 1 206 ? -0.068 12.002 -1.812 1.00 97.06 206 ASP A CA 1
ATOM 1657 C C . ASP A 1 206 ? 0.628 10.784 -1.177 1.00 97.06 206 ASP A C 1
ATOM 1659 O O . ASP A 1 206 ? 0.489 10.536 0.025 1.00 97.06 206 ASP A O 1
ATOM 1663 N N . VAL A 1 207 ? 1.384 10.006 -1.956 1.00 97.12 207 VAL A N 1
ATOM 1664 C CA . VAL A 1 207 ? 2.282 8.973 -1.423 1.00 97.12 207 VAL A CA 1
ATOM 1665 C C . VAL A 1 207 ? 3.425 9.647 -0.661 1.00 97.12 207 VAL A C 1
ATOM 1667 O O . VAL A 1 207 ? 3.938 10.676 -1.099 1.00 97.12 207 VAL A O 1
ATOM 1670 N N . VAL A 1 208 ? 3.876 9.060 0.451 1.00 94.62 208 VAL A N 1
ATOM 1671 C CA . VAL A 1 208 ? 5.051 9.573 1.176 1.00 94.62 208 VAL A CA 1
ATOM 1672 C C . VAL A 1 208 ? 6.297 9.643 0.287 1.00 94.62 208 VAL A C 1
ATOM 1674 O O . VAL A 1 208 ? 6.636 8.696 -0.425 1.00 94.62 208 VAL A O 1
ATOM 1677 N N . ASP A 1 209 ? 7.013 10.767 0.351 1.00 92.19 209 ASP A N 1
ATOM 1678 C CA . ASP A 1 209 ? 8.096 11.074 -0.594 1.00 92.19 209 ASP A CA 1
ATOM 1679 C C . ASP A 1 209 ? 9.208 10.019 -0.621 1.00 92.19 209 ASP A C 1
ATOM 1681 O O . ASP A 1 209 ? 9.715 9.683 -1.690 1.00 92.19 209 ASP A O 1
ATOM 1685 N N . PHE A 1 210 ? 9.562 9.458 0.539 1.00 89.62 210 PHE A N 1
ATOM 1686 C CA . PHE A 1 210 ? 10.642 8.474 0.647 1.00 89.62 210 PHE A CA 1
ATOM 1687 C C . PHE A 1 210 ? 10.322 7.124 -0.022 1.00 89.62 210 PHE A C 1
ATOM 1689 O O . PHE A 1 210 ? 11.248 6.367 -0.308 1.00 89.62 210 PHE A O 1
ATOM 1696 N N . ASP A 1 211 ? 9.048 6.830 -0.307 1.00 92.94 211 ASP A N 1
ATOM 1697 C CA . ASP A 1 211 ? 8.633 5.594 -0.984 1.00 92.94 211 ASP A CA 1
ATOM 1698 C C . ASP A 1 211 ? 8.370 5.783 -2.481 1.00 92.94 211 ASP A C 1
ATOM 1700 O O . ASP A 1 211 ? 8.303 4.790 -3.210 1.00 92.94 211 ASP A O 1
ATOM 1704 N N . LYS A 1 212 ? 8.246 7.025 -2.975 1.00 95.44 212 LYS A N 1
ATOM 1705 C CA . LYS A 1 212 ? 7.922 7.294 -4.388 1.00 95.44 212 LYS A CA 1
ATOM 1706 C C . LYS A 1 212 ? 8.895 6.586 -5.331 1.00 95.44 212 LYS A C 1
ATOM 1708 O O . LYS A 1 212 ? 8.457 5.877 -6.233 1.00 95.44 212 LYS A O 1
ATOM 1713 N N . GLU A 1 213 ? 10.205 6.699 -5.107 1.00 94.94 213 GLU A N 1
ATOM 1714 C CA . GLU A 1 213 ? 11.204 6.015 -5.946 1.00 94.94 213 GLU A CA 1
ATOM 1715 C C . GLU A 1 213 ? 11.111 4.488 -5.850 1.00 94.94 213 GLU A C 1
ATOM 1717 O O . GLU A 1 213 ? 11.214 3.801 -6.865 1.00 94.94 213 GLU A O 1
ATOM 1722 N N . THR A 1 214 ? 10.847 3.948 -4.659 1.00 94.12 214 THR A N 1
ATOM 1723 C CA . THR A 1 214 ? 10.669 2.505 -4.444 1.00 94.12 214 THR A CA 1
ATOM 1724 C C . THR A 1 214 ? 9.464 1.963 -5.215 1.00 94.12 214 THR A C 1
ATOM 1726 O O . THR A 1 214 ? 9.551 0.893 -5.823 1.00 94.12 214 THR A O 1
ATOM 1729 N N . ILE A 1 215 ? 8.353 2.707 -5.247 1.00 96.19 215 ILE A N 1
ATOM 1730 C CA . ILE A 1 215 ? 7.182 2.373 -6.070 1.00 96.19 215 ILE A CA 1
ATOM 1731 C C . ILE A 1 215 ? 7.552 2.425 -7.551 1.00 96.19 215 ILE A C 1
ATOM 1733 O O . ILE A 1 215 ? 7.303 1.469 -8.286 1.00 96.19 215 ILE A O 1
ATOM 1737 N N . LEU A 1 216 ? 8.189 3.508 -8.002 1.00 97.19 216 LEU A N 1
ATOM 1738 C CA . LEU A 1 216 ? 8.580 3.671 -9.404 1.00 97.19 216 LEU A CA 1
ATOM 1739 C C . LEU A 1 216 ? 9.571 2.603 -9.858 1.00 97.19 216 LEU A C 1
ATOM 1741 O O . LEU A 1 216 ? 9.514 2.170 -11.007 1.00 97.19 216 LEU A O 1
ATOM 1745 N N . TYR A 1 217 ? 10.418 2.103 -8.962 1.00 96.69 217 TYR A N 1
ATOM 1746 C CA . TYR A 1 217 ? 11.309 0.995 -9.267 1.00 96.69 217 TYR A CA 1
ATOM 1747 C C . TYR A 1 217 ? 10.550 -0.284 -9.647 1.00 96.69 217 TYR A C 1
ATOM 1749 O O . TYR A 1 217 ? 11.047 -1.059 -10.464 1.00 96.69 217 TYR A O 1
ATOM 1757 N N . GLN A 1 218 ? 9.321 -0.497 -9.158 1.00 96.94 218 GLN A N 1
ATOM 1758 C CA . GLN A 1 218 ? 8.480 -1.608 -9.624 1.00 96.94 218 GLN A CA 1
ATOM 1759 C C . GLN A 1 218 ? 8.040 -1.424 -11.080 1.00 96.94 218 GLN A C 1
ATOM 1761 O O . GLN A 1 218 ? 8.071 -2.384 -11.848 1.00 96.94 218 GLN A O 1
ATOM 1766 N N . PHE A 1 219 ? 7.705 -0.197 -11.490 1.00 97.94 219 PHE A N 1
ATOM 1767 C CA . PHE A 1 219 ? 7.407 0.117 -12.892 1.00 97.94 219 PHE A CA 1
ATOM 1768 C C . PHE A 1 219 ? 8.650 -0.088 -13.763 1.00 97.94 219 PHE A C 1
ATOM 1770 O O . PHE A 1 219 ? 8.585 -0.745 -14.801 1.00 97.94 219 PHE A O 1
ATOM 1777 N N . VAL A 1 220 ? 9.806 0.411 -13.321 1.00 97.94 220 VAL A N 1
ATOM 1778 C CA . VAL A 1 220 ? 11.081 0.223 -14.028 1.00 97.94 220 VAL A CA 1
ATOM 1779 C C . VAL A 1 220 ? 11.417 -1.263 -14.158 1.00 97.94 220 VAL A C 1
ATOM 1781 O O . VAL A 1 220 ? 11.748 -1.714 -15.252 1.00 97.94 220 VAL A O 1
ATOM 1784 N N . SER A 1 221 ? 11.257 -2.041 -13.086 1.00 98.00 221 SER A N 1
ATOM 1785 C CA . SER A 1 221 ? 11.485 -3.492 -13.079 1.00 98.00 221 SER A CA 1
ATOM 1786 C C . SER A 1 221 ? 10.540 -4.222 -14.032 1.00 98.00 221 SER A C 1
ATOM 1788 O O . SER A 1 221 ? 10.983 -5.088 -14.786 1.00 98.00 221 SER A O 1
ATOM 1790 N N . HIS A 1 222 ? 9.263 -3.830 -14.071 1.00 97.94 222 HIS A N 1
ATOM 1791 C CA . HIS A 1 222 ? 8.287 -4.365 -15.019 1.00 97.94 222 HIS A CA 1
ATOM 1792 C C . HIS A 1 222 ? 8.731 -4.167 -16.473 1.00 97.94 222 HIS A C 1
ATOM 1794 O O . HIS A 1 222 ? 8.814 -5.123 -17.249 1.00 97.94 222 HIS A O 1
ATOM 1800 N N . TYR A 1 223 ? 9.069 -2.932 -16.847 1.00 98.31 223 TYR A N 1
ATOM 1801 C CA . TYR A 1 223 ? 9.497 -2.642 -18.213 1.00 98.31 223 TYR A CA 1
ATOM 1802 C C . TYR A 1 223 ? 10.868 -3.243 -18.530 1.00 98.31 223 TYR A C 1
ATOM 1804 O O . TYR A 1 223 ? 11.090 -3.664 -19.664 1.00 98.31 223 TYR A O 1
ATOM 1812 N N . ALA A 1 224 ? 11.775 -3.342 -17.556 1.00 98.19 224 ALA A N 1
ATOM 1813 C CA . ALA A 1 224 ? 13.064 -4.001 -17.728 1.00 98.19 224 ALA A CA 1
ATOM 1814 C C . ALA A 1 224 ? 12.897 -5.503 -18.001 1.00 98.19 224 ALA A C 1
ATOM 1816 O O . ALA A 1 224 ? 13.518 -6.027 -18.927 1.00 98.19 224 ALA A O 1
ATOM 1817 N N . ALA A 1 225 ? 12.016 -6.178 -17.255 1.00 98.31 225 ALA A N 1
ATOM 1818 C CA . ALA A 1 225 ? 11.676 -7.583 -17.464 1.00 98.31 225 ALA A CA 1
ATOM 1819 C C . ALA A 1 225 ? 11.223 -7.840 -18.908 1.00 98.31 225 ALA A C 1
ATOM 1821 O O . ALA A 1 225 ? 11.744 -8.729 -19.586 1.00 98.31 225 ALA A O 1
ATOM 1822 N N . LYS A 1 226 ? 10.311 -6.999 -19.409 1.00 97.06 226 LYS A N 1
ATOM 1823 C CA . LYS A 1 226 ? 9.810 -7.063 -20.787 1.00 97.06 226 LYS A CA 1
ATOM 1824 C C . LYS A 1 226 ? 10.903 -6.744 -21.812 1.00 97.06 226 LYS A C 1
ATOM 1826 O O . LYS A 1 226 ? 11.074 -7.489 -22.772 1.00 97.06 226 LYS A O 1
ATOM 1831 N N . TYR A 1 227 ? 11.650 -5.660 -21.611 1.00 97.94 227 TYR A N 1
ATOM 1832 C CA . TYR A 1 227 ? 12.595 -5.122 -22.593 1.00 97.94 227 TYR A CA 1
ATOM 1833 C C . TYR A 1 227 ? 13.882 -5.950 -22.729 1.00 97.94 227 TYR A C 1
ATOM 1835 O O . TYR A 1 227 ? 14.358 -6.184 -23.843 1.00 97.94 227 TYR A O 1
ATOM 1843 N N . PHE A 1 228 ? 14.470 -6.394 -21.615 1.00 97.94 228 PHE A N 1
ATOM 1844 C CA . PHE A 1 228 ? 15.752 -7.104 -21.628 1.00 97.94 228 PHE A CA 1
ATOM 1845 C C . PHE A 1 228 ? 15.600 -8.623 -21.699 1.00 97.94 228 PHE A C 1
ATOM 1847 O O . PHE A 1 228 ? 16.455 -9.266 -22.309 1.00 97.94 228 PHE A O 1
ATOM 1854 N N . PHE A 1 229 ? 14.527 -9.177 -21.126 1.00 97.62 229 PHE A N 1
ATOM 1855 C CA . PHE A 1 229 ? 14.417 -10.615 -20.860 1.00 97.62 229 PHE A CA 1
ATOM 1856 C C . PHE A 1 229 ? 13.162 -11.276 -21.442 1.00 97.62 229 PHE A C 1
ATOM 1858 O O . PHE A 1 229 ? 13.070 -12.500 -21.420 1.00 97.62 229 PHE A O 1
ATOM 1865 N N . ASN A 1 230 ? 12.195 -10.502 -21.957 1.00 95.69 230 ASN A N 1
ATOM 1866 C CA . ASN A 1 230 ? 10.860 -10.997 -22.319 1.00 95.69 230 ASN A CA 1
ATOM 1867 C C . ASN A 1 230 ? 10.198 -11.799 -21.171 1.00 95.69 230 ASN A C 1
ATOM 1869 O O . ASN A 1 230 ? 9.556 -12.826 -21.388 1.00 95.69 230 ASN A O 1
ATOM 1873 N N . PHE A 1 231 ? 10.399 -11.340 -19.933 1.00 97.19 231 PHE A N 1
ATOM 1874 C CA . PHE A 1 231 ? 9.940 -11.995 -18.710 1.00 97.19 231 PHE A CA 1
ATOM 1875 C C . PHE A 1 231 ? 8.676 -11.316 -18.168 1.00 97.19 231 PHE A C 1
ATOM 1877 O O . PHE A 1 231 ? 8.566 -10.087 -18.185 1.00 97.19 231 PHE A O 1
ATOM 1884 N N . LYS A 1 232 ? 7.717 -12.104 -17.664 1.00 95.00 232 LYS A N 1
ATOM 1885 C CA . LYS A 1 232 ? 6.501 -11.572 -17.033 1.00 95.00 232 LYS A CA 1
ATOM 1886 C C . LYS A 1 232 ? 6.820 -11.081 -15.620 1.00 95.00 232 LYS A C 1
ATOM 1888 O O . LYS A 1 232 ? 7.241 -11.859 -14.772 1.00 95.00 232 LYS A O 1
ATOM 1893 N N . TYR A 1 233 ? 6.542 -9.813 -15.347 1.00 95.44 233 TYR A N 1
ATOM 1894 C CA . TYR A 1 233 ? 6.766 -9.195 -14.043 1.00 95.44 233 TYR A CA 1
ATOM 1895 C C . TYR A 1 233 ? 5.529 -8.389 -13.650 1.00 95.44 233 TYR A C 1
ATOM 1897 O O . TYR A 1 233 ? 5.220 -7.408 -14.314 1.00 95.44 233 TYR A O 1
ATOM 1905 N N . ASP A 1 234 ? 4.810 -8.773 -12.598 1.00 93.44 234 ASP A N 1
ATOM 1906 C CA . ASP A 1 234 ? 3.680 -7.969 -12.104 1.00 93.44 234 ASP A CA 1
ATOM 1907 C C . ASP A 1 234 ? 4.184 -6.879 -11.152 1.00 93.44 234 ASP A C 1
ATOM 1909 O O . ASP A 1 234 ? 5.045 -7.148 -10.310 1.00 93.44 234 ASP A O 1
ATOM 1913 N N . ILE A 1 235 ? 3.642 -5.668 -11.287 1.00 95.06 235 ILE A N 1
ATOM 1914 C CA . ILE A 1 235 ? 3.954 -4.523 -10.428 1.00 95.06 235 ILE A CA 1
ATOM 1915 C C . ILE A 1 235 ? 3.221 -4.716 -9.101 1.00 95.06 235 ILE A C 1
ATOM 1917 O O . ILE A 1 235 ? 1.996 -4.759 -9.075 1.00 95.06 235 ILE A O 1
ATOM 1921 N N . GLN A 1 236 ? 3.976 -4.839 -8.009 1.00 93.56 236 GLN A N 1
ATOM 1922 C CA . GLN A 1 236 ? 3.433 -4.992 -6.660 1.00 93.56 236 GLN A CA 1
ATOM 1923 C C . GLN A 1 236 ? 4.240 -4.147 -5.674 1.00 93.56 236 GLN A C 1
ATOM 1925 O O . GLN A 1 236 ? 5.466 -4.245 -5.623 1.00 93.56 236 GLN A O 1
ATOM 1930 N N . PHE A 1 237 ? 3.561 -3.321 -4.884 1.00 93.94 237 PHE A N 1
ATOM 1931 C CA . PHE A 1 237 ? 4.164 -2.505 -3.835 1.00 93.94 237 PHE A CA 1
ATOM 1932 C C . PHE A 1 237 ? 3.205 -2.291 -2.664 1.00 93.94 237 PHE A C 1
ATOM 1934 O O . PHE A 1 237 ? 1.987 -2.436 -2.778 1.00 93.94 237 PHE A O 1
ATOM 1941 N N . THR A 1 238 ? 3.778 -1.947 -1.520 1.00 94.69 238 THR A N 1
ATOM 1942 C CA . THR A 1 238 ? 3.075 -1.432 -0.344 1.00 94.69 238 THR A CA 1
ATOM 1943 C C . THR A 1 238 ? 3.670 -0.078 -0.014 1.00 94.69 238 THR A C 1
ATOM 1945 O O . THR A 1 238 ? 4.874 0.105 -0.186 1.00 94.69 238 THR A O 1
ATOM 1948 N N . SER A 1 239 ? 2.862 0.854 0.467 1.00 95.44 239 SER A N 1
ATOM 1949 C CA . SER A 1 239 ? 3.357 2.139 0.956 1.00 95.44 239 SER A CA 1
ATOM 1950 C C . SER A 1 239 ? 2.317 2.755 1.891 1.00 95.44 239 SER A C 1
ATOM 1952 O O . SER A 1 239 ? 1.455 2.057 2.433 1.00 95.44 239 SER A O 1
ATOM 1954 N N . MET A 1 240 ? 2.429 4.051 2.129 1.00 95.31 240 MET A N 1
ATOM 1955 C CA . MET A 1 240 ? 1.582 4.806 3.025 1.00 95.31 240 MET A CA 1
ATOM 1956 C C . MET A 1 240 ? 1.366 6.228 2.518 1.00 95.31 240 MET A C 1
ATOM 1958 O O . MET A 1 240 ? 2.130 6.754 1.706 1.00 95.31 240 MET A O 1
ATOM 1962 N N . THR A 1 241 ? 0.305 6.846 3.017 1.00 96.50 241 THR A N 1
ATOM 1963 C CA . THR A 1 241 ? 0.030 8.274 2.864 1.00 96.50 241 THR A CA 1
ATOM 1964 C C . THR A 1 241 ? -0.119 8.918 4.239 1.00 96.50 241 THR A C 1
ATOM 1966 O O . THR A 1 241 ? -0.522 8.261 5.201 1.00 96.50 241 THR A O 1
ATOM 1969 N N . GLU A 1 242 ? 0.223 10.200 4.324 1.00 95.31 242 GLU A N 1
ATOM 1970 C CA . GLU A 1 242 ? -0.033 11.066 5.484 1.00 95.31 242 GLU A CA 1
ATOM 1971 C C . GLU A 1 242 ? -1.359 11.834 5.344 1.00 95.31 242 GLU A C 1
ATOM 1973 O O . GLU A 1 242 ? -1.659 12.696 6.167 1.00 95.31 242 GLU A O 1
ATOM 1978 N N . SER A 1 243 ? -2.143 11.541 4.302 1.00 94.94 243 SER A N 1
ATOM 1979 C CA . SER A 1 243 ? -3.419 12.196 4.019 1.00 94.94 243 SER A CA 1
ATOM 1980 C C . SER A 1 243 ? -4.592 11.236 4.181 1.00 94.94 243 SER A C 1
ATOM 1982 O O . SER A 1 243 ? -4.497 10.039 3.907 1.00 94.94 243 SER A O 1
ATOM 1984 N N . ASP A 1 244 ? -5.727 11.777 4.614 1.00 96.81 244 ASP A N 1
ATOM 1985 C CA . ASP A 1 244 ? -6.993 11.050 4.599 1.00 96.81 244 ASP A CA 1
ATOM 1986 C C . ASP A 1 244 ? -7.434 10.768 3.155 1.00 96.81 244 ASP A C 1
ATOM 1988 O O . ASP A 1 244 ? -7.230 11.585 2.256 1.00 96.81 244 ASP A O 1
ATOM 1992 N N . VAL A 1 245 ? -8.130 9.650 2.947 1.00 97.94 245 VAL A N 1
ATOM 1993 C CA . VAL A 1 245 ? -8.798 9.357 1.674 1.00 97.94 245 VAL A CA 1
ATOM 1994 C C . VAL A 1 245 ? -10.265 9.758 1.805 1.00 97.94 245 VAL A C 1
ATOM 1996 O O . VAL A 1 245 ? -10.973 9.183 2.634 1.00 97.94 245 VAL A O 1
ATOM 1999 N N . PRO A 1 246 ? -10.762 10.711 1.003 1.00 97.62 246 PRO A N 1
ATOM 2000 C CA . PRO A 1 246 ? -12.153 11.137 1.077 1.00 97.62 246 PRO A CA 1
ATOM 2001 C C . PRO A 1 246 ? -13.099 10.028 0.598 1.00 97.62 246 PRO A C 1
ATOM 2003 O O . PRO A 1 246 ? -12.734 9.179 -0.218 1.00 97.62 246 PRO A O 1
ATOM 2006 N N . LYS A 1 247 ? -14.346 10.037 1.078 1.00 97.62 247 LYS A N 1
ATOM 2007 C CA . LYS A 1 247 ? -15.343 9.005 0.740 1.00 97.62 247 LYS A CA 1
ATOM 2008 C C . LYS A 1 247 ? -15.621 8.903 -0.763 1.00 97.62 247 LYS A C 1
ATOM 2010 O O . LYS A 1 247 ? -15.880 7.819 -1.271 1.00 97.62 247 LYS A O 1
ATOM 2015 N N . GLU A 1 248 ? -15.510 10.014 -1.491 1.00 98.00 248 GLU A N 1
ATOM 2016 C CA . GLU A 1 248 ? -15.699 10.095 -2.944 1.00 98.00 248 GLU A CA 1
ATOM 2017 C C . GLU A 1 248 ? -14.613 9.343 -3.731 1.00 98.00 248 GLU A C 1
ATOM 2019 O O . GLU A 1 248 ? -14.748 9.130 -4.939 1.00 98.00 248 GLU A O 1
ATOM 2024 N N . ASN A 1 249 ? -13.528 8.957 -3.058 1.00 98.31 249 ASN A N 1
ATOM 2025 C CA . ASN A 1 249 ? -12.437 8.178 -3.625 1.00 98.31 249 ASN A CA 1
ATOM 2026 C C . ASN A 1 249 ? -12.517 6.688 -3.281 1.00 98.31 249 ASN A C 1
ATOM 2028 O O . ASN A 1 249 ? -11.699 5.915 -3.780 1.00 98.31 249 ASN A O 1
ATOM 2032 N N . ILE A 1 250 ? -13.498 6.268 -2.482 1.00 98.50 250 ILE A N 1
ATOM 2033 C CA . ILE A 1 250 ? -13.769 4.855 -2.225 1.00 98.50 250 ILE A CA 1
ATOM 2034 C C . ILE A 1 250 ? -14.464 4.268 -3.453 1.00 98.50 250 ILE A C 1
ATOM 2036 O O . ILE A 1 250 ? -15.523 4.735 -3.868 1.00 98.50 250 ILE A O 1
ATOM 2040 N N . LEU A 1 251 ? -13.849 3.252 -4.050 1.00 97.50 251 LEU A N 1
ATOM 2041 C CA . LEU A 1 251 ? -14.330 2.613 -5.274 1.00 97.50 251 LEU A CA 1
ATOM 2042 C C . LEU A 1 251 ? -15.165 1.371 -4.962 1.00 97.50 251 LEU A C 1
ATOM 2044 O O . LEU A 1 251 ? -16.184 1.136 -5.603 1.00 97.50 251 LEU A O 1
ATOM 2048 N N . GLU A 1 252 ? -14.727 0.571 -3.989 1.00 97.75 252 GLU A N 1
ATOM 2049 C CA . GLU A 1 252 ? -15.370 -0.695 -3.645 1.00 97.75 252 GLU A CA 1
ATOM 2050 C C . GLU A 1 252 ? -14.997 -1.135 -2.223 1.00 97.75 252 GLU A C 1
ATOM 2052 O O . GLU A 1 252 ? -13.878 -0.904 -1.762 1.00 97.75 252 GLU A O 1
ATOM 2057 N N . LEU A 1 253 ? -15.927 -1.808 -1.540 1.00 97.50 253 LEU A N 1
ATOM 2058 C CA . LEU A 1 253 ? -15.656 -2.539 -0.303 1.00 97.50 253 LEU A CA 1
ATOM 2059 C C . LEU A 1 253 ? -15.758 -4.039 -0.579 1.00 97.50 253 LEU A C 1
ATOM 2061 O O . LEU A 1 253 ? -16.838 -4.549 -0.869 1.00 97.50 253 LEU A O 1
ATOM 2065 N N . ILE A 1 254 ? -14.640 -4.743 -0.453 1.00 96.12 254 ILE A N 1
ATOM 2066 C CA . ILE A 1 254 ? -14.508 -6.160 -0.790 1.00 96.12 254 ILE A CA 1
ATOM 2067 C C . ILE A 1 254 ? -14.493 -6.962 0.517 1.00 96.12 254 ILE A C 1
ATOM 2069 O O . ILE A 1 254 ? -13.560 -6.808 1.309 1.00 96.12 254 ILE A O 1
ATOM 2073 N N . PRO A 1 255 ? -15.500 -7.809 0.800 1.00 94.81 255 PRO A N 1
ATOM 2074 C CA . PRO A 1 255 ? -15.490 -8.651 1.992 1.00 94.81 255 PRO A CA 1
ATOM 2075 C C . PRO A 1 255 ? -14.256 -9.557 2.037 1.00 94.81 255 PRO A C 1
ATOM 2077 O O . PRO A 1 255 ? -13.923 -10.201 1.044 1.00 94.81 255 PRO A O 1
ATOM 2080 N N . TYR A 1 256 ? -13.614 -9.652 3.202 1.00 92.06 256 TYR A N 1
ATOM 2081 C CA . TYR A 1 256 ? -12.516 -10.586 3.429 1.00 92.06 256 TYR A CA 1
ATOM 2082 C C . TYR A 1 256 ? -12.976 -11.676 4.398 1.00 92.06 256 TYR A C 1
ATOM 2084 O O . TYR A 1 256 ? -13.119 -11.442 5.595 1.00 92.06 256 TYR A O 1
ATOM 2092 N N . THR A 1 257 ? -13.271 -12.862 3.865 1.00 85.69 257 THR A N 1
ATOM 2093 C CA . THR A 1 257 ? -13.924 -13.951 4.615 1.00 85.69 257 THR A CA 1
ATOM 2094 C C . THR A 1 257 ? -12.975 -15.065 5.045 1.00 85.69 257 THR A C 1
ATOM 2096 O O . THR A 1 257 ? -13.422 -16.042 5.641 1.00 85.69 257 THR A O 1
ATOM 2099 N N . LYS A 1 258 ? -11.683 -14.968 4.714 1.00 83.88 258 LYS A N 1
ATOM 2100 C CA . LYS A 1 258 ? -10.690 -15.953 5.149 1.00 83.88 258 LYS A CA 1
ATOM 2101 C C . LYS A 1 258 ? -10.360 -15.732 6.622 1.00 83.88 258 LYS A C 1
ATOM 2103 O O . LYS A 1 258 ? -10.222 -14.594 7.071 1.00 83.88 258 LYS A O 1
ATOM 2108 N N . GLU A 1 259 ? -10.220 -16.824 7.367 1.00 74.50 259 GLU A N 1
ATOM 2109 C CA . GLU A 1 259 ? -9.736 -16.743 8.741 1.00 74.50 259 GLU A CA 1
ATOM 2110 C C . GLU A 1 259 ? -8.274 -16.291 8.767 1.00 74.50 259 GLU A C 1
ATOM 2112 O O . GLU A 1 259 ? -7.428 -16.832 8.057 1.00 74.50 259 GLU A O 1
ATOM 2117 N N . VAL A 1 260 ? -7.983 -15.309 9.619 1.00 70.56 260 VAL A N 1
ATOM 2118 C CA . VAL A 1 260 ? -6.625 -14.825 9.878 1.00 70.56 260 VAL A CA 1
ATOM 2119 C C . VAL A 1 260 ? -6.105 -15.541 11.126 1.00 70.56 260 VAL A C 1
ATOM 2121 O O . VAL A 1 260 ? -6.417 -15.157 12.260 1.00 70.56 260 VAL A O 1
ATOM 2124 N N . ASN A 1 261 ? -5.355 -16.623 10.910 1.00 63.09 261 ASN A N 1
ATOM 2125 C CA . ASN A 1 261 ? -4.852 -17.507 11.961 1.00 63.09 261 ASN A CA 1
ATOM 2126 C C . ASN A 1 261 ? -3.330 -17.367 12.095 1.00 63.09 261 ASN A C 1
ATOM 2128 O O . ASN A 1 261 ? -2.583 -18.093 11.445 1.00 63.09 261 ASN A O 1
ATOM 2132 N N . TYR A 1 262 ? -2.898 -16.441 12.957 1.00 61.84 262 TYR A N 1
ATOM 2133 C CA . TYR A 1 262 ? -1.505 -16.253 13.374 1.00 61.84 262 TYR A CA 1
ATOM 2134 C C . TYR A 1 262 ? -1.424 -16.061 14.881 1.00 61.84 262 TYR A C 1
ATOM 2136 O O . TYR A 1 262 ? -2.313 -15.357 15.423 1.00 61.84 262 TYR A O 1
#

Nearest PDB structures (foldseek):
  1ohu-assembly1_A  TM=2.431E-01  e=5.716E+00  Caenorhabditis elegans